Protein AF-A0A7C4RDX3-F1 (afdb_monomer)

Sequence (245 aa):
MDLSQYPMINMNKLLLAIGTILCLAGLILISSSNKSVKSTQLSLLPLLMEEQEQDWMYSVNLNVSEIISIEIGGPEDNPNIWWYNDLYEPEIDSNTFWNPYAPVKLNVTLIPPDNVETIFCVWFVWDYLEGLTVKNLELLSEKTSTLENLSLTYTPKIGVIRGVVREDGTYRFYVRKWYWMKVGGTFYPPELKLFKELIVYVNPYSNILPLGIGILSLGVSVSLFGFFKRSRRRYIIKGKRTKQT

Foldseek 3Di:
DDPVPDPPPPVLVVLQVLLVVLQVQLVVLQVLLPDWDWDKDWDWDDWDWDDDPFKIKTKDWDAAFWKKKKFWAADPVCLCQLPPDPPDPDVPPPPDPDDLQDKDWWWKWKQDPVRFIWIKIWIWGQDPVPRIATQAIDGDDGPDDDPPPWPFDDDRHTRMGITGDHHGTMMMMMITFDPSQAGPNDGDDIDIIMIIIDTDTDSPSNVSNVVSVVSSVVSVVSNVVSVVVVVVPPPDPPPDDDDDD

pLDDT: mean 70.43, std 16.73, range [33.69, 93.69]

Mean predicted aligned error: 15.61 Å

Secondary structure (DSSP, 8-state):
--GGGS----HHHHHHHHHHHHHHHHHHHHHHHT--EEEEEEEEPPPEEEE-SSEEEEEEEE-TT-EEEEEEE--TT-TTTTT---SS-----TT----TTSPEEEEEEEE-TT---EEEEEEEEEETTTEEEEEEEEEEEESSS-TTS------TTS-EEEEE--SSEEEEEEEE--GGGEETTEE---EEEEEEEEEEEE-TTTTHHHHHHHHHHHHHHHHHHHHHHHHTT------------

Solvent-accessible surface area (backbone atoms only — not comparable to full-atom values): 14126 Å² total; per-residue (Å²): 135,81,80,82,77,64,77,80,72,57,64,47,60,52,34,35,51,52,10,51,52,30,33,52,52,10,52,54,35,40,61,54,14,72,49,65,43,87,40,80,42,78,41,80,52,83,68,50,76,47,83,51,98,59,32,42,35,32,41,43,79,47,48,56,74,39,37,39,34,36,39,57,43,56,43,84,93,46,51,53,50,62,74,62,58,86,86,54,84,68,92,62,60,96,82,64,83,84,53,79,66,53,74,45,79,42,57,43,35,41,28,45,70,88,63,62,53,33,36,34,38,38,30,32,30,53,38,98,89,76,29,57,38,56,68,44,76,43,81,76,45,62,89,60,100,51,94,81,75,51,77,52,67,76,51,82,83,52,48,41,57,29,35,52,36,81,60,67,38,55,36,36,37,36,36,66,71,50,77,67,36,48,36,97,91,42,77,58,78,70,37,73,45,44,26,38,56,41,83,42,78,40,51,87,33,52,81,39,32,66,54,11,53,50,38,24,52,50,9,50,52,41,28,51,52,26,52,58,64,56,63,78,73,75,82,79,82,80,80,77,82,78,82,80,129

Structure (mmCIF, N/CA/C/O backbone):
data_AF-A0A7C4RDX3-F1
#
_entry.id   AF-A0A7C4RDX3-F1
#
loop_
_atom_site.group_PDB
_atom_site.id
_atom_site.type_symbol
_atom_site.label_atom_id
_atom_site.label_alt_id
_atom_site.label_comp_id
_atom_site.label_asym_id
_atom_site.label_entity_id
_atom_site.label_seq_id
_atom_site.pdbx_PDB_ins_code
_atom_site.Cartn_x
_atom_site.Cartn_y
_atom_site.Cartn_z
_atom_site.occupancy
_atom_site.B_iso_or_equiv
_atom_site.auth_seq_id
_atom_site.auth_comp_id
_atom_site.auth_asym_id
_atom_site.auth_atom_id
_atom_site.pdbx_PDB_model_num
ATOM 1 N N . MET A 1 1 ? -29.943 36.355 58.218 1.00 46.81 1 MET A N 1
ATOM 2 C CA . MET A 1 1 ? -30.273 35.269 57.272 1.00 46.81 1 MET A CA 1
ATOM 3 C C . MET A 1 1 ? -30.122 33.961 58.017 1.00 46.81 1 MET A C 1
ATOM 5 O O . MET A 1 1 ? -29.028 33.656 58.471 1.00 46.81 1 MET A O 1
ATOM 9 N N . ASP A 1 2 ? -31.237 33.278 58.243 1.00 40.50 2 ASP A N 1
ATOM 10 C CA . ASP A 1 2 ? -31.319 32.085 59.081 1.00 40.50 2 ASP A CA 1
ATOM 11 C C . ASP A 1 2 ? -30.937 30.851 58.244 1.00 40.50 2 ASP A C 1
ATOM 13 O O . ASP A 1 2 ? -31.656 30.457 57.328 1.00 40.50 2 ASP A O 1
ATOM 17 N N . LEU A 1 3 ? -29.755 30.283 58.501 1.00 50.28 3 LEU A N 1
ATOM 18 C CA . LEU A 1 3 ? -29.219 29.120 57.774 1.00 50.28 3 LEU A CA 1
ATOM 19 C C . LEU A 1 3 ? -29.878 27.793 58.211 1.00 50.28 3 LEU A C 1
ATOM 21 O O . LEU A 1 3 ? -29.490 26.725 57.741 1.00 50.28 3 LEU A O 1
ATOM 25 N N . SER A 1 4 ? -30.881 27.838 59.093 1.00 49.38 4 SER A N 1
ATOM 26 C CA . SER A 1 4 ? -31.579 26.664 59.634 1.00 49.38 4 SER A CA 1
ATOM 27 C C . SER A 1 4 ? -32.591 26.014 58.676 1.00 49.38 4 SER A C 1
ATOM 29 O O . SER A 1 4 ? -33.103 24.936 58.972 1.00 49.38 4 SER A O 1
ATOM 31 N N . GLN A 1 5 ? -32.855 26.615 57.509 1.00 43.44 5 GLN A N 1
ATOM 32 C CA . GLN A 1 5 ? -33.825 26.101 56.530 1.00 43.44 5 GLN A CA 1
ATOM 33 C C . GLN A 1 5 ? -33.242 25.168 55.456 1.00 43.44 5 GLN A C 1
ATOM 35 O O . GLN A 1 5 ? -33.981 24.721 54.578 1.00 43.44 5 GLN A O 1
ATOM 40 N N . TYR A 1 6 ? -31.953 24.817 55.503 1.00 54.97 6 TYR A N 1
ATOM 41 C CA . TYR A 1 6 ? -31.425 23.817 54.572 1.00 54.97 6 TYR A CA 1
ATOM 42 C C . TYR A 1 6 ? -31.801 22.408 55.048 1.00 54.97 6 TYR A C 1
ATOM 44 O O . TYR A 1 6 ? -31.370 21.995 56.129 1.00 54.97 6 TYR A O 1
ATOM 52 N N . PRO A 1 7 ? -32.588 21.633 54.275 1.00 56.03 7 PRO A N 1
ATOM 53 C CA . PRO A 1 7 ? -32.889 20.258 54.638 1.00 56.03 7 PRO A CA 1
ATOM 54 C C . PRO A 1 7 ? -31.568 19.497 54.761 1.00 56.03 7 PRO A C 1
ATOM 56 O O . PRO A 1 7 ? -30.798 19.446 53.802 1.00 56.03 7 PRO A O 1
ATOM 59 N N . MET A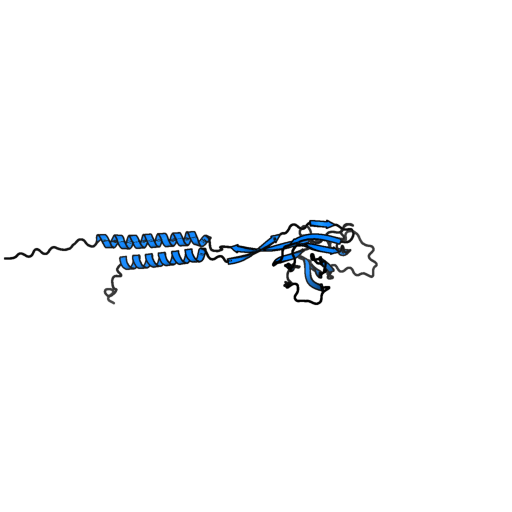 1 8 ? -31.294 18.906 55.932 1.00 57.19 8 MET A N 1
ATOM 60 C CA . MET A 1 8 ? -30.151 18.007 56.104 1.00 57.19 8 MET A CA 1
ATOM 61 C C . MET A 1 8 ? -30.268 16.890 55.069 1.00 57.19 8 MET A C 1
ATOM 63 O O . MET A 1 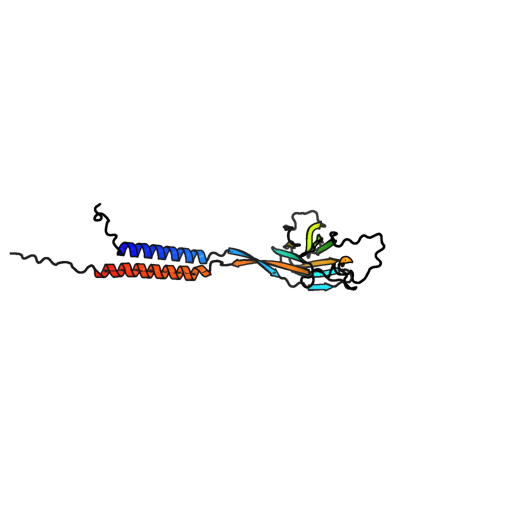8 ? -31.047 15.943 55.228 1.00 57.19 8 MET A O 1
ATOM 67 N N . ILE A 1 9 ? -29.498 17.011 53.991 1.00 59.78 9 ILE A N 1
ATOM 68 C CA . ILE A 1 9 ? -29.419 15.998 52.953 1.00 59.78 9 ILE A CA 1
ATOM 69 C C . ILE A 1 9 ? -28.954 14.723 53.645 1.00 59.78 9 ILE A C 1
ATOM 71 O O . ILE A 1 9 ? -27.874 14.655 54.232 1.00 59.78 9 ILE A O 1
ATOM 75 N N . ASN A 1 10 ? -29.816 13.708 53.634 1.00 73.88 10 ASN A N 1
ATOM 76 C CA . ASN A 1 10 ? -29.529 12.438 54.276 1.00 73.88 10 ASN A CA 1
ATOM 77 C C . ASN A 1 10 ? -28.334 11.803 53.555 1.00 73.88 10 ASN A C 1
ATOM 79 O O . ASN A 1 10 ? -28.485 11.256 52.464 1.00 73.88 10 ASN A O 1
ATOM 83 N N . MET A 1 11 ? -27.155 11.896 54.172 1.00 74.38 11 MET A N 1
ATOM 84 C CA . MET A 1 11 ? -25.854 11.535 53.600 1.00 74.38 11 MET A CA 1
ATOM 85 C C . MET A 1 11 ? -25.825 10.113 53.012 1.00 74.38 11 MET A C 1
ATOM 87 O O . MET A 1 11 ? -25.125 9.850 52.042 1.00 74.38 11 MET A O 1
ATOM 91 N N . ASN A 1 12 ? -26.665 9.210 53.524 1.00 76.06 12 ASN A N 1
ATOM 92 C CA . ASN A 1 12 ? -26.811 7.853 52.996 1.00 76.06 12 ASN A CA 1
ATOM 93 C C . ASN A 1 12 ? -27.527 7.804 51.634 1.00 76.06 12 ASN A C 1
ATOM 95 O O . ASN A 1 12 ? -27.176 6.983 50.793 1.00 76.06 12 ASN A O 1
ATOM 99 N N . LYS A 1 13 ? -28.530 8.664 51.405 1.00 80.38 13 LYS A N 1
ATOM 100 C CA . LYS A 1 13 ? -29.211 8.772 50.103 1.00 80.38 13 LYS A CA 1
ATOM 101 C C . LYS A 1 13 ? -28.264 9.336 49.045 1.00 80.38 13 LYS A C 1
ATOM 103 O O . LYS A 1 13 ? -28.282 8.870 47.914 1.00 80.38 13 LYS A O 1
ATOM 108 N N . LEU A 1 14 ? -27.419 10.289 49.439 1.00 85.38 14 LEU A N 1
ATOM 109 C CA . LEU A 1 14 ? -26.423 10.899 48.561 1.00 85.38 14 LEU A CA 1
ATOM 110 C C . LEU A 1 14 ? -25.316 9.901 48.184 1.00 85.38 14 LEU A C 1
ATOM 112 O O . LEU A 1 14 ? -25.002 9.775 47.008 1.00 85.38 14 LEU A O 1
ATOM 116 N N . LEU A 1 15 ? -24.807 9.112 49.138 1.00 85.81 15 LEU A N 1
ATOM 117 C CA . LEU A 1 15 ? -23.851 8.032 48.846 1.00 85.81 15 LEU A CA 1
ATOM 118 C C . LEU A 1 15 ? -24.434 6.971 47.901 1.00 85.81 15 LEU A C 1
ATOM 120 O O . LEU A 1 15 ? -23.750 6.523 46.988 1.00 85.81 15 LEU A O 1
ATOM 124 N N . LEU A 1 16 ? -25.704 6.602 48.080 1.00 86.06 16 LEU A N 1
ATOM 125 C CA . LEU A 1 16 ? -26.374 5.643 47.199 1.00 86.06 16 LEU A CA 1
ATOM 126 C C . LEU A 1 16 ? -26.606 6.214 45.787 1.00 86.06 16 LEU A C 1
ATOM 128 O O . LEU A 1 16 ? -26.418 5.507 44.799 1.00 86.06 16 LEU A O 1
ATOM 132 N N . ALA A 1 17 ? -26.954 7.499 45.676 1.00 88.06 17 ALA A N 1
ATOM 133 C CA . ALA A 1 17 ? -27.068 8.189 44.390 1.00 88.06 17 ALA A CA 1
ATOM 134 C C . ALA A 1 17 ? -25.712 8.281 43.667 1.00 88.06 17 ALA A C 1
ATOM 136 O O . ALA A 1 17 ? -25.618 7.960 42.488 1.00 88.06 17 ALA A O 1
ATOM 137 N N . ILE A 1 18 ? -24.636 8.633 44.375 1.00 90.12 18 ILE A N 1
ATOM 138 C CA . ILE A 1 18 ? -23.285 8.676 43.795 1.00 90.12 18 ILE A CA 1
ATOM 139 C C . ILE A 1 18 ? -22.842 7.281 43.346 1.00 90.12 18 ILE A C 1
ATOM 141 O O . ILE A 1 18 ? -22.361 7.119 42.228 1.00 90.12 18 ILE A O 1
ATOM 145 N N . GLY A 1 19 ? -23.033 6.263 44.187 1.00 88.62 19 GLY A N 1
ATOM 146 C CA . GLY A 1 19 ? -22.650 4.894 43.857 1.00 88.62 19 GLY A CA 1
ATOM 147 C C . GLY A 1 19 ? -23.391 4.343 42.633 1.00 88.62 19 GLY A C 1
ATOM 148 O O . GLY A 1 19 ? -22.773 3.717 41.776 1.00 88.62 19 GLY A O 1
ATOM 149 N N . THR A 1 20 ? -24.685 4.648 42.488 1.00 90.06 20 THR A N 1
ATOM 150 C CA . THR A 1 20 ? -25.473 4.259 41.303 1.00 90.06 20 THR A CA 1
ATOM 151 C C . THR A 1 20 ? -25.045 4.998 40.033 1.00 90.06 20 THR A C 1
ATOM 153 O O . THR A 1 20 ? -24.928 4.360 38.987 1.00 90.06 20 THR A O 1
ATOM 156 N N . ILE A 1 21 ? -24.734 6.297 40.117 1.00 93.62 21 ILE A N 1
ATOM 157 C CA . ILE A 1 21 ? -24.177 7.069 38.991 1.00 93.62 21 ILE A CA 1
ATOM 158 C C . ILE A 1 21 ? -22.838 6.473 38.538 1.00 93.62 21 ILE A C 1
ATOM 160 O O . ILE A 1 21 ? -22.626 6.287 37.341 1.00 93.62 21 ILE A O 1
ATOM 164 N N . LEU A 1 22 ? -21.957 6.121 39.478 1.00 92.94 22 LEU A N 1
ATOM 165 C CA . LEU A 1 22 ? -20.672 5.490 39.170 1.00 92.94 22 LEU A CA 1
ATOM 166 C C . LEU A 1 22 ? -20.857 4.117 38.508 1.00 92.94 22 LEU A C 1
ATOM 168 O O . LEU A 1 22 ? -20.221 3.844 37.495 1.00 92.94 22 LEU A O 1
ATOM 172 N N . CYS A 1 23 ? -21.771 3.276 39.001 1.00 92.81 23 CYS A N 1
ATOM 173 C CA . CYS A 1 23 ? -22.079 1.999 38.349 1.00 92.81 23 CYS A CA 1
ATOM 174 C C . CYS A 1 23 ? -22.554 2.188 36.899 1.00 92.81 23 CYS A C 1
ATOM 176 O O . CYS A 1 23 ? -22.079 1.490 36.004 1.00 92.81 23 CYS A O 1
ATOM 178 N N . LEU A 1 24 ? -23.455 3.147 36.654 1.00 93.62 24 LEU A N 1
ATOM 179 C CA . LEU A 1 24 ? -23.940 3.463 35.306 1.00 93.62 24 LEU A CA 1
ATOM 180 C C . LEU A 1 24 ? -22.812 3.967 34.399 1.00 93.62 24 LEU A C 1
ATOM 182 O O . LEU A 1 24 ? -22.680 3.493 33.272 1.00 93.62 24 LEU A O 1
ATOM 186 N N . ALA A 1 25 ? -21.965 4.873 34.893 1.00 93.06 25 ALA A N 1
ATOM 187 C CA . ALA A 1 25 ? -20.811 5.372 34.150 1.00 93.06 25 ALA A CA 1
ATOM 188 C C . ALA A 1 25 ? -19.838 4.238 33.779 1.00 93.06 25 ALA A C 1
ATOM 190 O O . ALA A 1 25 ? -19.407 4.147 32.630 1.00 93.06 25 ALA A O 1
ATOM 191 N N . GLY A 1 26 ? -19.551 3.328 34.716 1.00 90.00 26 GLY A N 1
ATOM 192 C CA . GLY A 1 26 ? -18.719 2.149 34.467 1.00 90.00 26 GLY A CA 1
ATOM 193 C C . GLY A 1 26 ? -19.297 1.227 33.388 1.00 90.00 26 GLY A C 1
ATOM 194 O O . GLY A 1 26 ? -18.575 0.823 32.478 1.00 90.00 26 GLY A O 1
ATOM 195 N N . LEU A 1 27 ? -20.608 0.954 33.423 1.00 91.69 27 LEU A N 1
ATOM 196 C CA . LEU A 1 27 ? -21.287 0.142 32.402 1.00 91.69 27 LEU A CA 1
ATOM 197 C C . LEU A 1 27 ? -21.239 0.782 31.007 1.00 91.69 27 LEU A C 1
ATOM 199 O O . LEU A 1 27 ? -21.000 0.082 30.023 1.00 91.69 27 LEU A O 1
ATOM 203 N N . ILE A 1 28 ? -21.430 2.102 30.910 1.00 91.38 28 ILE A N 1
ATOM 204 C CA . ILE A 1 28 ? -21.351 2.838 29.637 1.00 91.38 28 ILE A CA 1
ATOM 205 C C . ILE A 1 28 ? -19.942 2.740 29.040 1.00 91.38 28 ILE A C 1
ATOM 207 O O . ILE A 1 28 ? -19.790 2.510 27.837 1.00 91.38 28 ILE A O 1
ATOM 211 N N . LEU A 1 29 ? -18.912 2.879 29.876 1.00 89.12 29 LEU A N 1
ATOM 212 C CA . LEU A 1 29 ? -17.513 2.780 29.459 1.00 89.12 29 LEU A CA 1
ATOM 213 C C . LEU A 1 29 ? -17.157 1.367 28.984 1.00 89.12 29 LEU A C 1
ATOM 215 O O . LEU A 1 29 ? -16.559 1.218 27.921 1.00 89.12 29 LEU A O 1
ATOM 219 N N . ILE A 1 30 ? -17.592 0.331 29.711 1.00 89.19 30 ILE A N 1
ATOM 220 C CA . ILE A 1 30 ? -17.400 -1.070 29.303 1.00 89.19 30 ILE A CA 1
ATOM 221 C C . ILE A 1 30 ? -18.116 -1.340 27.973 1.00 89.19 30 ILE A C 1
ATOM 223 O O . ILE A 1 30 ? -17.507 -1.868 27.046 1.00 89.19 30 ILE A O 1
ATOM 227 N N . SER A 1 31 ? -19.375 -0.919 27.833 1.00 86.88 31 SER A N 1
ATOM 228 C CA . SER A 1 31 ? -20.142 -1.080 26.589 1.00 86.88 31 SER A CA 1
ATOM 229 C C . SER A 1 31 ? -19.464 -0.395 25.395 1.00 86.88 31 SER A C 1
ATOM 231 O O . SER A 1 31 ? -19.394 -0.945 24.297 1.00 86.88 31 SER A O 1
ATOM 233 N N . SER A 1 32 ? -18.886 0.786 25.620 1.00 84.69 32 SER A N 1
ATOM 234 C CA . SER A 1 32 ? -18.184 1.541 24.579 1.00 84.69 32 SER A CA 1
ATOM 235 C C . SER A 1 32 ? -16.830 0.932 24.201 1.00 84.69 32 SER A C 1
ATOM 237 O O . SER A 1 32 ? -16.389 1.115 23.068 1.00 84.69 32 SER A O 1
ATOM 239 N N . SER A 1 33 ? -16.193 0.176 25.103 1.00 85.44 33 SER A N 1
ATOM 240 C CA . SER A 1 33 ? -14.882 -0.446 24.860 1.00 85.44 33 SER A CA 1
ATOM 241 C C . SER A 1 33 ? -14.903 -1.554 23.798 1.00 85.44 33 SER A C 1
ATOM 243 O O . SER A 1 33 ? -13.911 -1.751 23.099 1.00 85.44 33 SER A O 1
ATOM 245 N N . ASN A 1 34 ? -16.052 -2.215 23.614 1.00 78.31 34 ASN A N 1
ATOM 246 C CA . ASN A 1 34 ? -16.234 -3.310 22.653 1.00 78.31 34 ASN A CA 1
ATOM 247 C C . ASN A 1 34 ? -16.672 -2.846 21.257 1.00 78.31 34 ASN A C 1
ATOM 249 O O . ASN A 1 34 ? -16.995 -3.673 20.404 1.00 78.31 34 ASN A O 1
ATOM 253 N N . LYS A 1 35 ? -16.721 -1.534 20.999 1.00 81.81 35 LYS A N 1
ATOM 254 C CA . LYS A 1 35 ? -17.055 -1.031 19.666 1.00 81.81 35 LYS A CA 1
ATOM 255 C C . LYS A 1 35 ? -15.871 -1.232 18.726 1.00 81.81 35 LYS A C 1
ATOM 257 O O . LYS A 1 35 ? -14.892 -0.489 18.785 1.00 81.81 35 LYS A O 1
ATOM 262 N N . SER A 1 36 ? -16.003 -2.212 17.838 1.00 80.81 36 SER A N 1
ATOM 263 C CA . SER A 1 36 ? -15.078 -2.410 16.731 1.00 80.81 36 SER A CA 1
ATOM 264 C C . SER A 1 36 ? -15.265 -1.314 15.688 1.00 80.81 36 SER A C 1
ATOM 266 O O . SER A 1 36 ? -16.385 -1.071 15.230 1.00 80.81 36 SER A O 1
ATOM 268 N N . VAL A 1 37 ? -14.170 -0.689 15.277 1.00 82.50 37 VAL A N 1
ATOM 269 C CA . VAL A 1 37 ? -14.135 0.267 14.172 1.00 82.50 37 VAL A CA 1
ATOM 270 C C . VAL A 1 37 ? -13.434 -0.397 12.995 1.00 82.50 37 VAL A C 1
ATOM 272 O O . VAL A 1 37 ? -12.386 -1.026 13.152 1.00 82.50 37 VAL A O 1
ATOM 275 N N . LYS A 1 38 ? -14.031 -0.271 11.807 1.00 77.81 38 LYS A N 1
ATOM 276 C CA . LYS A 1 38 ? -13.409 -0.707 10.557 1.00 77.81 38 LYS A CA 1
ATOM 277 C C . LYS A 1 38 ? -12.206 0.197 10.281 1.00 77.81 38 LYS A C 1
ATOM 279 O O . LYS A 1 38 ? -12.380 1.402 10.121 1.00 77.81 38 LYS A O 1
ATOM 284 N N . SER A 1 39 ? -11.014 -0.383 10.239 1.00 75.56 39 SER A N 1
ATOM 285 C CA . SER A 1 39 ? -9.776 0.290 9.857 1.00 75.56 39 SER A CA 1
ATOM 286 C C . SER A 1 39 ? -9.233 -0.335 8.577 1.00 75.56 39 SER A C 1
ATOM 288 O O . SER A 1 39 ? -9.398 -1.534 8.347 1.00 75.56 39 SER A O 1
ATOM 290 N N . THR A 1 40 ? -8.586 0.474 7.748 1.00 72.44 40 THR A N 1
ATOM 291 C CA . THR A 1 40 ? -7.875 -0.001 6.561 1.00 72.44 40 THR A CA 1
ATOM 292 C C . THR A 1 40 ? -6.386 0.014 6.876 1.00 72.44 40 THR A C 1
ATOM 294 O O . THR A 1 40 ? -5.846 1.055 7.243 1.00 72.44 40 THR A O 1
ATOM 297 N N . GLN A 1 41 ? -5.730 -1.138 6.769 1.00 77.56 41 GLN A N 1
ATOM 298 C CA . GLN A 1 41 ? -4.282 -1.268 6.914 1.00 77.56 41 GLN A CA 1
ATOM 299 C C . GLN A 1 41 ? -3.661 -1.608 5.562 1.00 77.56 41 GLN A C 1
ATOM 301 O O . GLN A 1 41 ? -4.218 -2.410 4.818 1.00 77.56 41 GLN A O 1
ATOM 306 N N . LEU A 1 42 ? -2.510 -1.016 5.251 1.00 77.50 42 LEU A N 1
ATOM 307 C CA . LEU A 1 42 ? -1.725 -1.363 4.068 1.00 77.50 42 LEU A CA 1
ATOM 308 C C . LEU A 1 42 ? -0.733 -2.466 4.438 1.00 77.50 42 LEU A C 1
ATOM 310 O O . LEU A 1 42 ? 0.016 -2.338 5.405 1.00 77.50 42 LEU A O 1
ATOM 314 N N . SER A 1 43 ? -0.735 -3.552 3.675 1.00 79.94 43 SER A N 1
ATOM 315 C CA . SER A 1 43 ? 0.219 -4.650 3.801 1.00 79.94 43 SER A CA 1
ATOM 316 C C . SER A 1 43 ? 1.074 -4.703 2.545 1.00 79.94 43 SER A C 1
ATOM 318 O O . SER A 1 43 ? 0.539 -4.825 1.445 1.00 79.94 43 SER A O 1
ATOM 320 N N . LEU A 1 44 ? 2.392 -4.583 2.707 1.00 80.88 44 LEU A N 1
ATOM 321 C CA . LEU A 1 44 ? 3.337 -4.693 1.600 1.00 80.88 44 LEU A CA 1
ATOM 322 C C . LEU A 1 44 ? 3.307 -6.123 1.044 1.00 80.88 44 LEU A C 1
ATOM 324 O O . LEU A 1 44 ? 3.478 -7.088 1.791 1.00 80.88 44 LEU A O 1
ATOM 328 N N . LEU A 1 45 ? 3.089 -6.249 -0.261 1.00 78.69 45 LEU A N 1
ATOM 329 C CA . LEU A 1 45 ? 3.145 -7.518 -0.970 1.00 78.69 45 LEU A CA 1
ATOM 330 C C . LEU A 1 45 ? 4.566 -7.760 -1.498 1.00 78.69 45 LEU A C 1
ATOM 332 O O . LEU A 1 45 ? 5.193 -6.829 -2.009 1.00 78.69 45 LEU A O 1
ATOM 336 N N . PRO A 1 46 ? 5.083 -8.998 -1.410 1.00 75.62 46 PRO A N 1
ATOM 337 C CA . PRO A 1 46 ? 6.359 -9.336 -2.019 1.00 75.62 46 PRO A CA 1
ATOM 338 C C . PRO A 1 46 ? 6.219 -9.256 -3.542 1.00 75.62 46 PRO A C 1
ATOM 340 O O . PRO A 1 46 ? 5.442 -9.997 -4.143 1.00 75.62 46 PRO A O 1
ATOM 343 N N . LEU A 1 47 ? 6.972 -8.349 -4.157 1.00 76.00 47 LEU A N 1
ATOM 344 C CA . LEU A 1 47 ? 7.071 -8.238 -5.607 1.00 76.00 47 LEU A CA 1
ATOM 345 C C . LEU A 1 47 ? 8.244 -9.084 -6.094 1.00 76.00 47 LEU A C 1
ATOM 347 O O . LEU A 1 47 ? 9.370 -8.931 -5.620 1.00 76.00 47 LEU A O 1
ATOM 351 N N . LEU A 1 48 ? 7.985 -9.966 -7.056 1.00 76.81 48 LEU A N 1
ATOM 352 C CA . LEU A 1 48 ? 9.042 -10.673 -7.771 1.00 76.81 48 LEU A CA 1
ATOM 353 C C . LEU A 1 48 ? 9.454 -9.827 -8.970 1.00 76.81 48 LEU A C 1
ATOM 355 O O . LEU A 1 48 ? 8.675 -9.707 -9.915 1.00 76.81 48 LEU A O 1
ATOM 359 N N . MET A 1 49 ? 10.645 -9.230 -8.901 1.00 81.00 49 MET A N 1
ATOM 360 C CA . MET A 1 49 ? 11.234 -8.465 -9.998 1.00 81.00 49 MET A CA 1
ATOM 361 C C . MET A 1 49 ? 12.064 -9.387 -10.895 1.00 81.00 49 MET A C 1
ATOM 363 O O . MET A 1 49 ? 13.013 -10.022 -10.438 1.00 81.00 49 MET A O 1
ATOM 367 N N . GLU A 1 50 ? 11.725 -9.418 -12.175 1.00 83.06 50 GLU A N 1
ATOM 368 C CA . GLU A 1 50 ? 12.492 -10.045 -13.241 1.00 83.06 50 GLU A CA 1
ATOM 369 C C . GLU A 1 50 ? 13.036 -8.942 -14.153 1.00 83.06 50 GLU A C 1
ATOM 371 O O . GLU A 1 50 ? 12.283 -8.158 -14.740 1.00 83.06 50 GLU A O 1
ATOM 376 N N . GLU A 1 51 ? 14.361 -8.845 -14.242 1.00 79.44 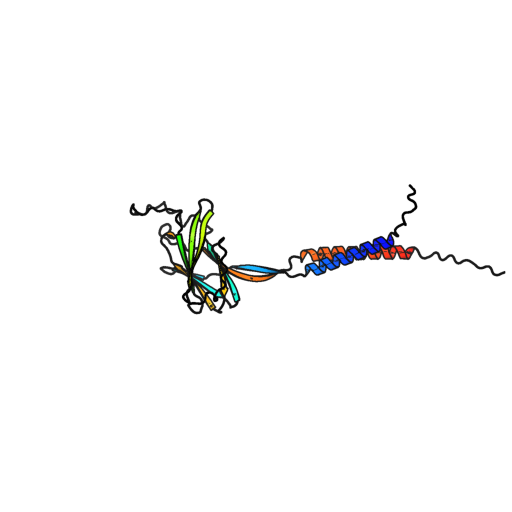51 GLU A N 1
ATOM 377 C CA . GLU A 1 51 ? 15.008 -7.894 -15.136 1.00 79.44 51 GLU A CA 1
ATOM 378 C C . GLU A 1 51 ? 15.073 -8.467 -16.554 1.00 79.44 51 GLU A C 1
ATOM 380 O O . GLU A 1 51 ? 15.712 -9.489 -16.798 1.00 79.44 51 GLU A O 1
ATOM 385 N N . GLN A 1 52 ? 14.434 -7.779 -17.498 1.00 83.06 52 GLN A N 1
ATOM 386 C CA . GLN A 1 52 ? 14.544 -8.049 -18.927 1.00 83.06 52 GLN A CA 1
ATOM 387 C C . GLN A 1 52 ? 15.466 -7.021 -19.592 1.00 83.06 52 GLN A C 1
ATOM 389 O O . GLN A 1 52 ? 15.867 -6.016 -18.996 1.00 83.06 52 GLN A O 1
ATOM 394 N N . GLU A 1 53 ? 15.831 -7.264 -20.851 1.00 82.44 53 GLU A N 1
ATOM 395 C CA . GLU A 1 53 ? 16.782 -6.418 -21.580 1.00 82.44 53 GLU A CA 1
ATOM 396 C C . GLU A 1 53 ? 16.323 -4.951 -21.647 1.00 82.44 53 GLU A C 1
ATOM 398 O O . GLU A 1 53 ? 17.111 -4.044 -21.375 1.00 82.44 53 GLU A O 1
ATOM 403 N N . GLN A 1 54 ? 15.036 -4.715 -21.926 1.00 84.25 54 GLN A N 1
ATOM 404 C CA . GLN A 1 54 ? 14.465 -3.369 -22.069 1.00 84.25 54 GLN A CA 1
ATOM 405 C C . GLN A 1 54 ? 13.530 -2.955 -20.932 1.00 84.25 54 GLN A C 1
ATOM 407 O O . GLN A 1 54 ? 13.239 -1.767 -20.814 1.00 84.25 54 GLN A O 1
ATOM 412 N N . ASP A 1 55 ? 13.097 -3.891 -20.088 1.00 85.69 55 ASP A N 1
ATOM 413 C CA . ASP A 1 55 ? 12.020 -3.672 -19.125 1.00 85.69 55 ASP A CA 1
ATOM 414 C C . ASP A 1 55 ? 12.359 -4.292 -17.763 1.00 85.69 55 ASP A C 1
ATOM 416 O O . ASP A 1 55 ? 13.073 -5.292 -17.671 1.00 85.69 55 ASP A O 1
ATOM 420 N N . TRP A 1 56 ? 11.822 -3.716 -16.692 1.00 86.50 56 TRP A N 1
ATOM 421 C CA . TRP A 1 56 ? 11.709 -4.389 -15.401 1.00 86.50 56 TRP A CA 1
ATOM 422 C C . TRP A 1 56 ? 10.284 -4.879 -15.245 1.00 86.50 56 TRP A C 1
ATOM 424 O O . TRP A 1 56 ? 9.354 -4.075 -15.313 1.00 86.50 56 TRP A O 1
ATOM 434 N N . MET A 1 57 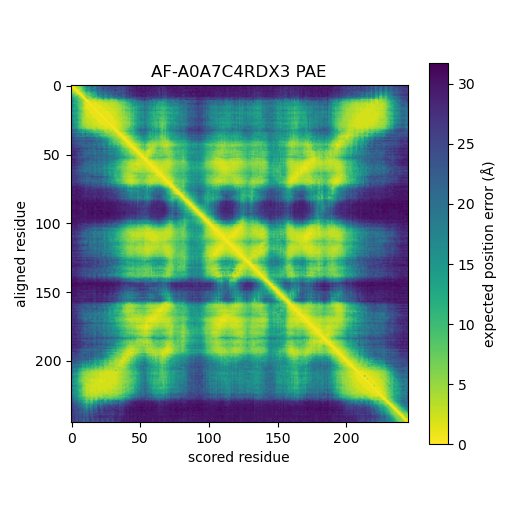? 10.116 -6.182 -15.046 1.00 88.06 57 MET A N 1
ATOM 435 C CA . MET A 1 57 ? 8.814 -6.807 -14.875 1.00 88.06 57 MET A CA 1
ATOM 436 C C . MET A 1 57 ? 8.639 -7.245 -13.426 1.00 88.06 57 MET A C 1
ATOM 438 O O . MET A 1 57 ? 9.511 -7.874 -12.841 1.00 88.06 57 MET A O 1
ATOM 442 N N . TYR A 1 58 ? 7.488 -6.935 -12.854 1.00 87.31 58 TYR A N 1
ATOM 443 C CA . TYR A 1 58 ? 7.103 -7.285 -11.501 1.00 87.31 58 TYR A CA 1
ATOM 444 C C . TYR A 1 58 ? 5.842 -8.126 -11.567 1.00 87.31 58 TYR A C 1
ATOM 446 O O . TYR A 1 58 ? 4.919 -7.804 -12.313 1.00 87.31 58 TYR A O 1
ATOM 454 N N . SER A 1 59 ? 5.781 -9.199 -10.791 1.00 88.00 59 SER A N 1
ATOM 455 C CA . SER A 1 59 ? 4.613 -10.080 -10.763 1.00 88.00 59 SER A CA 1
ATOM 456 C C . SER A 1 59 ? 4.107 -10.304 -9.347 1.00 88.00 59 SER A C 1
ATOM 458 O O . SER A 1 59 ? 4.876 -10.328 -8.382 1.00 88.00 59 SER A O 1
ATOM 460 N N . VAL A 1 60 ? 2.789 -10.449 -9.236 1.00 88.44 60 VAL A N 1
ATOM 461 C CA . VAL A 1 60 ? 2.092 -10.703 -7.977 1.00 88.44 60 VAL A CA 1
ATOM 462 C C . VAL A 1 60 ? 0.808 -11.485 -8.236 1.00 88.44 60 VAL A C 1
ATOM 464 O O . VAL A 1 60 ? 0.131 -11.267 -9.237 1.00 88.44 60 VAL A O 1
ATOM 467 N N . ASN A 1 61 ? 0.446 -12.378 -7.319 1.00 87.88 61 ASN A N 1
ATOM 468 C CA . ASN A 1 61 ? -0.851 -13.049 -7.350 1.00 87.88 61 ASN A CA 1
ATOM 469 C C . ASN A 1 61 ? -1.849 -12.280 -6.490 1.00 87.88 61 ASN A C 1
ATOM 471 O O . ASN A 1 61 ? -1.565 -11.998 -5.325 1.00 87.88 61 ASN A O 1
ATOM 475 N N . LEU A 1 62 ? -3.005 -11.963 -7.064 1.00 85.06 62 LEU A N 1
ATOM 476 C CA . LEU A 1 62 ? -4.070 -11.208 -6.414 1.00 85.06 62 LEU A CA 1
ATOM 477 C C . LEU A 1 62 ? -5.389 -11.965 -6.521 1.00 85.06 62 LEU A C 1
ATOM 479 O O . LEU A 1 62 ? -5.599 -12.716 -7.476 1.00 85.06 62 LEU A O 1
ATOM 483 N N . ASN A 1 63 ? -6.268 -11.729 -5.547 1.00 85.44 63 ASN A N 1
ATOM 484 C CA . ASN A 1 63 ? -7.627 -12.262 -5.574 1.00 85.44 63 ASN A CA 1
ATOM 485 C C . ASN A 1 63 ? -8.660 -11.167 -5.860 1.00 85.44 63 ASN A C 1
ATOM 487 O O . ASN A 1 63 ? -8.449 -9.992 -5.547 1.00 85.44 63 ASN A O 1
ATOM 491 N N . VAL A 1 64 ? -9.812 -11.565 -6.391 1.00 83.56 64 VAL A N 1
ATOM 492 C CA . VAL A 1 64 ? -10.964 -10.702 -6.655 1.00 83.56 64 VAL A CA 1
ATOM 493 C C . VAL A 1 64 ? -11.349 -9.911 -5.403 1.00 83.56 64 VAL A C 1
ATOM 495 O O . VAL A 1 64 ? -11.376 -10.430 -4.288 1.00 83.56 64 VAL A O 1
ATOM 498 N N . SER A 1 65 ? -11.730 -8.647 -5.602 1.00 77.12 65 SER A N 1
ATOM 499 C CA . SER A 1 65 ? -12.129 -7.681 -4.564 1.00 77.12 65 SER A CA 1
ATOM 500 C C . SER A 1 65 ? -11.007 -7.182 -3.652 1.00 77.12 65 SER A C 1
ATOM 502 O O . SER A 1 65 ? -11.271 -6.360 -2.770 1.00 77.12 65 SER A O 1
ATOM 504 N N . GLU A 1 66 ? -9.764 -7.622 -3.843 1.00 80.00 66 GLU A N 1
ATOM 505 C CA . GLU A 1 66 ? -8.627 -7.017 -3.154 1.00 80.00 66 GLU A CA 1
ATOM 506 C C . GLU A 1 66 ? -8.386 -5.604 -3.695 1.00 80.00 66 GLU A C 1
ATOM 508 O O . GLU A 1 66 ? -8.495 -5.353 -4.895 1.00 80.00 66 GLU A O 1
ATOM 513 N N . ILE A 1 67 ? -8.087 -4.653 -2.810 1.00 76.62 67 ILE A N 1
ATOM 514 C CA . ILE A 1 67 ? -7.698 -3.302 -3.221 1.00 76.62 67 ILE A CA 1
ATOM 515 C C . ILE A 1 67 ? -6.178 -3.251 -3.214 1.00 76.62 67 ILE A C 1
ATOM 517 O O . ILE A 1 67 ? -5.550 -3.541 -2.192 1.00 76.62 67 ILE A O 1
ATOM 521 N N . ILE A 1 68 ? -5.610 -2.876 -4.353 1.00 76.88 68 ILE A N 1
ATOM 522 C CA . ILE A 1 68 ? -4.177 -2.675 -4.520 1.00 76.88 68 ILE A CA 1
ATOM 523 C C . ILE A 1 68 ? -3.848 -1.196 -4.593 1.00 76.88 68 ILE A C 1
ATOM 525 O O . ILE A 1 68 ? -4.608 -0.420 -5.165 1.00 76.88 68 ILE A O 1
ATOM 529 N N . SER A 1 69 ? -2.692 -0.837 -4.051 1.00 77.69 69 SER A N 1
ATOM 530 C CA . SER A 1 69 ? -2.076 0.478 -4.178 1.00 77.69 69 SER A CA 1
ATOM 531 C C . SER A 1 69 ? -0.626 0.275 -4.595 1.00 77.69 69 SER A C 1
ATOM 533 O O . SER A 1 69 ? 0.136 -0.371 -3.883 1.00 77.69 69 SER A O 1
ATOM 535 N N . ILE A 1 70 ? -0.256 0.781 -5.764 1.00 77.50 70 ILE A N 1
ATOM 536 C CA . ILE A 1 70 ? 1.103 0.726 -6.299 1.00 77.50 70 ILE A CA 1
ATOM 537 C C . ILE A 1 70 ? 1.707 2.093 -6.066 1.00 77.50 70 ILE A C 1
ATOM 539 O O . ILE A 1 70 ? 1.309 3.047 -6.728 1.00 77.50 70 ILE A O 1
ATOM 543 N N . GLU A 1 71 ? 2.634 2.190 -5.131 1.00 76.44 71 GLU A N 1
ATOM 544 C CA . GLU A 1 71 ? 3.402 3.404 -4.912 1.00 76.44 71 GLU A CA 1
ATOM 545 C C . GLU A 1 71 ? 4.654 3.362 -5.780 1.00 76.44 71 GLU A C 1
ATOM 547 O O . GLU A 1 71 ? 5.390 2.372 -5.799 1.00 76.44 71 GLU A O 1
ATOM 552 N N . ILE A 1 72 ? 4.857 4.442 -6.526 1.00 73.94 72 ILE A N 1
ATOM 553 C CA . ILE A 1 72 ? 5.973 4.615 -7.443 1.00 73.94 72 ILE A CA 1
ATOM 554 C C . ILE A 1 72 ? 6.859 5.709 -6.857 1.00 73.94 72 ILE A C 1
ATOM 556 O O . ILE A 1 72 ? 6.485 6.885 -6.846 1.00 73.94 72 ILE A O 1
ATOM 560 N N . GLY A 1 73 ? 8.016 5.301 -6.349 1.00 65.81 73 GLY A N 1
ATOM 561 C CA . GLY A 1 73 ? 9.009 6.168 -5.730 1.00 65.81 73 GLY A CA 1
ATOM 562 C C . GLY A 1 73 ? 10.290 6.289 -6.552 1.00 65.81 73 GLY A C 1
ATOM 563 O O . GLY A 1 73 ? 10.595 5.460 -7.415 1.00 65.81 73 GLY A O 1
ATOM 564 N N . GLY A 1 74 ? 11.055 7.341 -6.251 1.00 59.41 74 GLY A N 1
ATOM 565 C CA . GLY A 1 74 ? 12.499 7.327 -6.477 1.00 59.41 74 GLY A CA 1
ATOM 566 C C . GLY A 1 74 ? 13.179 6.356 -5.502 1.00 59.41 74 GLY A C 1
ATOM 567 O O . GLY A 1 74 ? 12.544 5.948 -4.534 1.00 59.41 74 GLY A O 1
ATOM 568 N N . PRO A 1 75 ? 14.445 5.982 -5.727 1.00 54.69 75 PRO A N 1
ATOM 569 C CA . PRO A 1 75 ? 15.161 5.099 -4.817 1.00 54.69 75 PRO A CA 1
ATOM 570 C C . PRO A 1 75 ? 15.341 5.810 -3.468 1.00 54.69 75 PRO A C 1
ATOM 572 O O . PRO A 1 75 ? 16.069 6.803 -3.395 1.00 54.69 75 PRO A O 1
ATOM 575 N N . GLU A 1 76 ? 14.679 5.318 -2.413 1.00 50.72 76 GLU A N 1
ATOM 576 C CA . GLU A 1 76 ? 14.720 5.913 -1.063 1.00 50.72 76 GLU A CA 1
ATOM 577 C C . GLU A 1 76 ? 16.150 6.046 -0.524 1.00 50.72 76 GLU A C 1
ATOM 579 O O . GLU A 1 76 ? 16.492 7.043 0.113 1.00 50.72 76 GLU A O 1
ATOM 584 N N . ASP A 1 77 ? 17.010 5.080 -0.846 1.00 44.44 77 ASP A N 1
ATOM 585 C CA . ASP A 1 77 ? 18.394 5.056 -0.375 1.00 44.44 77 ASP A CA 1
ATOM 586 C C . ASP A 1 77 ? 19.269 6.134 -1.026 1.00 44.44 77 ASP A C 1
ATOM 588 O O . ASP A 1 77 ? 20.363 6.422 -0.531 1.00 44.44 77 ASP A O 1
ATOM 592 N N . ASN A 1 78 ? 18.837 6.722 -2.151 1.00 50.06 78 ASN A N 1
ATOM 593 C CA . ASN A 1 78 ? 19.646 7.706 -2.856 1.00 50.06 78 ASN A CA 1
ATOM 594 C C . ASN A 1 78 ? 18.832 8.505 -3.905 1.00 50.06 78 ASN A C 1
ATOM 596 O O . ASN A 1 78 ? 18.990 8.292 -5.114 1.00 50.06 78 ASN A O 1
ATOM 600 N N . PRO A 1 79 ? 17.988 9.465 -3.478 1.00 50.06 79 PRO A N 1
ATOM 601 C CA . PRO A 1 79 ? 17.084 10.215 -4.362 1.00 50.06 79 PRO A CA 1
ATOM 602 C C . PRO A 1 79 ? 17.816 10.968 -5.483 1.00 50.06 79 PRO A C 1
ATOM 604 O O . PRO A 1 79 ? 17.230 11.263 -6.520 1.00 50.06 79 PRO A O 1
ATOM 607 N N . ASN A 1 80 ? 19.116 11.220 -5.305 1.00 50.53 80 ASN A N 1
ATOM 608 C CA . ASN A 1 80 ? 19.993 11.866 -6.275 1.00 50.53 80 ASN A CA 1
ATOM 609 C C . ASN A 1 80 ? 20.453 10.953 -7.418 1.00 50.53 80 ASN A C 1
ATOM 611 O O . ASN A 1 80 ? 20.930 11.483 -8.413 1.00 50.53 80 ASN A O 1
ATOM 615 N N . ILE A 1 81 ? 20.323 9.622 -7.337 1.00 53.28 81 ILE A N 1
ATOM 616 C CA . ILE A 1 81 ? 20.938 8.711 -8.322 1.00 53.28 81 ILE A CA 1
ATOM 617 C C . ILE A 1 81 ? 20.480 9.020 -9.752 1.00 53.28 81 ILE A C 1
ATOM 619 O O . ILE A 1 81 ? 21.329 9.167 -10.621 1.00 53.28 81 ILE A O 1
ATOM 623 N N . TRP A 1 82 ? 19.183 9.212 -10.015 1.00 52.47 82 TRP A N 1
ATOM 624 C CA . TRP A 1 82 ? 18.689 9.420 -11.391 1.00 52.47 82 TRP A CA 1
ATOM 625 C C . TRP A 1 82 ? 19.061 10.767 -12.022 1.00 52.47 82 TRP A C 1
ATOM 627 O O . TRP A 1 82 ? 18.900 10.938 -13.225 1.00 52.47 82 TRP A O 1
ATOM 637 N N . TRP A 1 83 ? 19.565 11.716 -11.234 1.00 51.84 83 TRP A N 1
ATOM 638 C CA . TRP A 1 83 ? 19.857 13.080 -11.694 1.00 51.84 83 TRP A CA 1
ATOM 639 C C . TRP A 1 83 ? 21.304 13.493 -11.450 1.00 51.84 83 TRP A C 1
ATOM 641 O O . TRP A 1 83 ? 21.785 14.454 -12.046 1.00 51.84 83 TRP A O 1
ATOM 651 N N . TYR A 1 84 ? 22.022 12.747 -10.614 1.00 46.16 84 TYR A N 1
ATOM 652 C CA . TYR A 1 84 ? 23.434 12.946 -10.357 1.00 46.16 84 TYR A CA 1
ATOM 653 C C . TYR A 1 84 ? 24.246 12.153 -11.369 1.00 46.16 84 TYR A C 1
ATOM 655 O O . TYR A 1 84 ? 24.760 11.072 -11.086 1.00 46.16 84 TYR A O 1
ATOM 663 N N . ASN A 1 85 ? 24.354 12.698 -12.575 1.00 44.59 85 ASN A N 1
ATOM 664 C CA . ASN A 1 85 ? 25.349 12.215 -13.515 1.00 44.59 85 ASN A CA 1
ATOM 665 C C . ASN A 1 85 ? 25.913 13.343 -14.389 1.00 44.59 85 ASN A C 1
ATOM 667 O O . ASN A 1 85 ? 25.996 13.213 -15.601 1.00 44.59 85 ASN A O 1
ATOM 671 N N . ASP A 1 86 ? 26.370 14.410 -13.730 1.00 43.44 86 ASP A N 1
ATOM 672 C CA . ASP A 1 86 ? 27.333 15.383 -14.277 1.00 43.44 86 ASP A CA 1
ATOM 673 C C . ASP A 1 86 ? 28.788 15.034 -13.886 1.00 43.44 86 ASP A C 1
ATOM 675 O O . ASP A 1 86 ? 29.662 15.894 -13.829 1.00 43.44 86 ASP A O 1
ATOM 679 N N . LEU A 1 87 ? 29.093 13.757 -13.614 1.00 44.38 87 LEU A N 1
ATOM 680 C CA . LEU A 1 87 ? 30.489 13.294 -13.502 1.00 44.38 87 LEU A CA 1
ATOM 681 C C . LEU A 1 87 ? 31.001 12.566 -14.747 1.00 44.38 87 LEU A C 1
ATOM 683 O O . LEU A 1 87 ? 32.141 12.111 -14.766 1.00 44.38 87 LEU A O 1
ATOM 687 N N . TYR A 1 88 ? 30.199 12.507 -15.805 1.00 44.91 88 TYR A N 1
ATOM 688 C CA . TYR A 1 88 ? 30.670 12.181 -17.142 1.00 44.91 88 TYR A CA 1
ATOM 689 C C . TYR A 1 88 ? 29.910 13.082 -18.093 1.00 44.91 88 TYR A C 1
ATOM 691 O O . TYR A 1 88 ? 28.733 12.830 -18.325 1.00 44.91 88 TYR A O 1
ATOM 699 N N . GLU A 1 89 ? 30.576 14.126 -18.593 1.00 43.00 89 GLU A N 1
ATOM 700 C CA . GLU A 1 89 ? 30.136 14.887 -19.762 1.00 43.00 89 GLU A CA 1
ATOM 701 C C . GLU A 1 89 ? 29.665 13.878 -20.813 1.00 43.00 89 GLU A C 1
ATOM 703 O O . GLU A 1 89 ? 30.493 13.169 -21.398 1.00 43.00 89 GLU A O 1
ATOM 708 N N . PRO A 1 90 ? 28.355 13.732 -21.063 1.00 42.81 90 PRO A N 1
ATOM 709 C CA . PRO A 1 90 ? 27.972 13.123 -22.308 1.00 42.81 90 PRO A CA 1
ATOM 710 C C . PRO A 1 90 ? 28.392 14.159 -23.352 1.00 42.81 90 PRO A C 1
ATOM 712 O O . PRO A 1 90 ? 28.238 15.364 -23.137 1.00 42.81 90 PRO A O 1
ATOM 715 N N . GLU A 1 91 ? 28.936 13.717 -24.477 1.00 43.22 91 GLU A N 1
ATOM 716 C CA . GLU A 1 91 ? 28.999 14.535 -25.687 1.00 43.22 91 GLU A CA 1
ATOM 717 C C . GLU A 1 91 ? 27.546 14.842 -26.110 1.00 43.22 91 GLU A C 1
ATOM 719 O O . GLU A 1 91 ? 26.995 14.250 -27.034 1.00 43.22 91 GLU A O 1
ATOM 724 N N . ILE A 1 92 ? 26.857 15.691 -25.343 1.00 47.94 92 ILE A N 1
ATOM 725 C CA . ILE A 1 92 ? 25.533 16.192 -25.648 1.00 47.94 92 ILE A CA 1
ATOM 726 C C . ILE A 1 92 ? 25.784 17.249 -26.706 1.00 47.94 92 ILE A C 1
ATOM 728 O O . ILE A 1 92 ? 26.343 18.310 -26.430 1.00 47.94 92 ILE A O 1
ATOM 732 N N . ASP A 1 93 ? 25.383 16.921 -27.927 1.00 45.25 93 ASP A N 1
ATOM 733 C CA . ASP A 1 93 ? 25.274 17.853 -29.035 1.00 45.25 93 ASP A CA 1
ATOM 734 C C . ASP A 1 93 ? 24.690 19.182 -28.518 1.00 45.25 93 ASP A C 1
ATOM 736 O O . ASP A 1 93 ? 23.646 19.200 -27.850 1.00 45.25 93 ASP A O 1
ATOM 740 N N . SER A 1 94 ? 25.387 20.292 -28.778 1.00 47.59 94 SER A N 1
ATOM 741 C CA . SER A 1 94 ? 25.219 21.606 -28.126 1.00 47.59 94 SER A CA 1
ATOM 742 C C . SER A 1 94 ? 23.833 22.255 -28.299 1.00 47.59 94 SER A C 1
ATOM 744 O O . SER A 1 94 ? 23.602 23.373 -27.845 1.00 47.59 94 SER A O 1
ATOM 746 N N . ASN A 1 95 ? 22.906 21.562 -28.960 1.00 44.97 95 ASN A N 1
ATOM 747 C CA . ASN A 1 95 ? 21.531 21.974 -29.216 1.00 44.97 95 ASN A CA 1
ATOM 748 C C . ASN A 1 95 ? 20.500 21.353 -28.259 1.00 44.97 95 ASN A C 1
ATOM 750 O O . ASN A 1 95 ? 19.335 21.750 -28.285 1.00 44.97 95 ASN A O 1
ATOM 754 N N . THR A 1 96 ? 20.893 20.411 -27.399 1.00 48.88 96 THR A N 1
ATOM 755 C CA . THR A 1 96 ? 19.995 19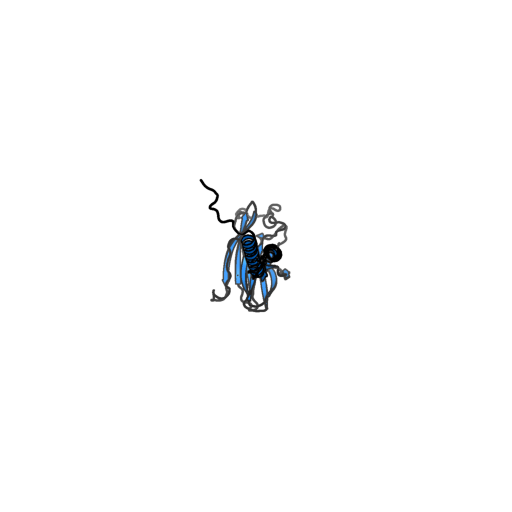.807 -26.404 1.00 48.88 96 THR A CA 1
ATOM 756 C C . THR A 1 96 ? 20.251 20.435 -25.040 1.00 48.88 96 THR A C 1
ATOM 758 O O . THR A 1 96 ? 21.103 19.987 -24.282 1.00 48.88 96 THR A O 1
ATOM 761 N N . PHE A 1 97 ? 19.518 21.504 -24.726 1.00 42.56 97 PHE A N 1
ATOM 762 C CA . PHE A 1 97 ? 19.492 22.086 -23.382 1.00 42.56 97 PHE A CA 1
ATOM 763 C C . PHE A 1 97 ? 19.007 21.014 -22.388 1.00 42.56 97 PHE A C 1
ATOM 765 O O . PHE A 1 97 ? 17.810 20.735 -22.299 1.00 42.56 97 PHE A O 1
ATOM 772 N N . TRP A 1 98 ? 19.930 20.377 -21.666 1.00 49.56 98 TRP A N 1
ATOM 773 C CA . TRP A 1 98 ? 19.583 19.464 -20.583 1.00 49.56 98 TRP A CA 1
ATOM 774 C C . TRP A 1 98 ? 19.125 20.304 -19.387 1.00 49.56 98 TRP A C 1
ATOM 776 O O . TRP A 1 98 ? 19.905 21.045 -18.793 1.00 49.56 98 TRP A O 1
ATOM 786 N N . ASN A 1 99 ? 17.827 20.259 -19.088 1.00 56.41 99 ASN A N 1
ATOM 787 C CA . ASN A 1 99 ? 17.241 20.954 -17.949 1.00 56.41 99 ASN A CA 1
ATOM 788 C C . ASN A 1 99 ? 16.857 19.917 -16.881 1.00 56.41 99 ASN A C 1
ATOM 790 O O . ASN A 1 99 ? 15.871 19.205 -17.087 1.00 56.41 99 ASN A O 1
ATOM 794 N N . PRO A 1 100 ? 17.569 19.846 -15.742 1.00 53.00 100 PRO A N 1
ATOM 795 C CA . PRO A 1 100 ? 17.261 18.893 -14.677 1.00 53.00 100 PRO A CA 1
ATOM 796 C C . PRO A 1 100 ? 15.894 19.142 -14.012 1.00 53.00 100 PRO A C 1
ATOM 798 O O . PRO A 1 100 ? 15.363 18.265 -13.347 1.00 53.00 100 PRO A O 1
ATOM 801 N N . TYR A 1 101 ? 15.274 20.307 -14.231 1.00 57.38 101 TYR A N 1
ATOM 802 C CA . TYR A 1 101 ? 13.925 20.634 -13.744 1.00 57.38 101 TYR A CA 1
ATOM 803 C C . TYR A 1 101 ? 12.826 20.330 -14.766 1.00 57.38 101 TYR A C 1
ATOM 805 O O . TYR A 1 101 ? 11.645 20.576 -14.500 1.00 57.38 101 TYR A O 1
ATOM 813 N N . ALA A 1 102 ? 13.183 19.841 -15.959 1.00 60.81 102 ALA A N 1
ATOM 814 C CA . ALA A 1 102 ? 12.185 19.450 -16.938 1.00 60.81 102 ALA A CA 1
ATOM 815 C C . ALA A 1 102 ? 11.441 18.197 -16.446 1.00 60.81 102 ALA A C 1
ATOM 817 O O . ALA A 1 102 ? 12.071 17.244 -15.985 1.00 60.81 102 ALA A O 1
ATOM 818 N N . PRO A 1 103 ? 10.101 18.171 -16.545 1.00 66.00 103 PRO A N 1
ATOM 819 C CA . PRO A 1 103 ? 9.336 17.011 -16.132 1.00 66.00 103 PRO A CA 1
ATOM 820 C C . PRO A 1 103 ? 9.668 15.806 -17.021 1.00 66.00 103 PRO A C 1
ATOM 822 O O . PRO A 1 103 ? 9.557 15.887 -18.246 1.00 66.00 103 PRO A O 1
ATOM 825 N N . VAL A 1 104 ? 10.036 14.684 -16.403 1.00 72.81 104 VAL A N 1
ATOM 826 C CA . VAL A 1 104 ? 10.276 13.407 -17.093 1.00 72.81 104 VAL A CA 1
ATOM 827 C C . VAL A 1 104 ? 9.068 12.496 -16.947 1.00 72.81 104 VAL A C 1
ATOM 829 O O . VAL A 1 104 ? 8.316 12.581 -15.977 1.00 72.81 104 VAL A O 1
ATOM 832 N N . LYS A 1 105 ? 8.864 11.628 -17.938 1.00 76.56 105 LYS A N 1
ATOM 833 C CA . LYS A 1 105 ? 7.741 10.692 -17.971 1.00 76.56 105 LYS A CA 1
ATOM 834 C C . LYS A 1 105 ? 8.220 9.271 -17.750 1.00 76.56 105 LYS A C 1
ATOM 836 O O . LYS A 1 105 ? 9.217 8.847 -18.335 1.00 76.56 105 LYS A O 1
ATOM 841 N N . LEU A 1 106 ? 7.440 8.535 -16.979 1.00 80.06 106 LEU A N 1
ATOM 842 C CA . LEU A 1 106 ? 7.574 7.112 -16.756 1.00 80.06 106 LEU A CA 1
ATOM 843 C C . LEU A 1 106 ? 6.273 6.427 -17.135 1.00 80.06 106 LEU A C 1
ATOM 845 O O . LEU A 1 106 ? 5.233 6.724 -16.558 1.00 80.06 106 LEU A O 1
ATOM 849 N N . ASN A 1 107 ? 6.338 5.474 -18.055 1.00 84.19 107 ASN A N 1
ATOM 850 C CA . ASN A 1 107 ? 5.185 4.636 -18.338 1.00 84.19 107 ASN A CA 1
ATOM 851 C C . ASN A 1 107 ? 5.252 3.386 -17.462 1.00 84.19 107 ASN A C 1
ATOM 853 O O . ASN A 1 107 ? 6.231 2.641 -17.522 1.00 84.19 107 ASN A O 1
ATOM 857 N N . VAL A 1 108 ? 4.206 3.177 -16.671 1.00 83.88 108 VAL A N 1
ATOM 858 C CA . VAL A 1 108 ? 3.970 1.957 -15.906 1.00 83.88 108 VAL A CA 1
ATOM 859 C C . VAL A 1 108 ? 2.806 1.237 -16.552 1.00 83.88 108 VAL A C 1
ATOM 861 O O . VAL A 1 108 ? 1.704 1.780 -16.642 1.00 83.88 108 VAL A O 1
ATOM 864 N N . THR A 1 109 ? 3.049 0.018 -17.008 1.00 87.69 109 THR A N 1
ATOM 865 C CA . THR A 1 109 ? 2.017 -0.791 -17.647 1.00 87.69 109 THR A CA 1
ATOM 866 C C . THR A 1 109 ? 1.564 -1.881 -16.697 1.00 87.69 109 THR A C 1
ATOM 868 O O . THR A 1 109 ? 2.385 -2.623 -16.161 1.00 87.69 109 THR A O 1
ATOM 871 N N . LEU A 1 110 ? 0.254 -1.986 -16.510 1.00 86.31 110 LEU A N 1
ATOM 872 C CA . LEU A 1 110 ? -0.411 -3.058 -15.788 1.00 86.31 110 LEU A CA 1
ATOM 873 C C . LEU A 1 110 ? -0.997 -4.056 -16.787 1.00 86.31 110 LEU A C 1
ATOM 875 O O . LEU A 1 110 ? -1.723 -3.670 -17.701 1.00 86.31 110 LEU A O 1
ATOM 879 N N . ILE A 1 111 ? -0.710 -5.335 -16.576 1.00 87.88 111 ILE A N 1
ATOM 880 C CA . ILE A 1 111 ? -1.242 -6.459 -17.339 1.00 87.88 111 ILE A CA 1
ATOM 881 C C . ILE A 1 111 ? -2.016 -7.365 -16.366 1.00 87.88 111 ILE A C 1
ATOM 883 O O . ILE A 1 111 ? -1.389 -8.031 -15.532 1.00 87.88 111 ILE A O 1
ATOM 887 N N . PRO A 1 112 ? -3.357 -7.390 -16.430 1.00 85.88 112 PRO A N 1
ATOM 888 C CA . PRO A 1 112 ? -4.175 -8.329 -15.673 1.00 85.88 112 PRO A CA 1
ATOM 889 C C . PRO A 1 112 ? -4.060 -9.763 -16.234 1.00 85.88 112 PRO A C 1
ATOM 891 O O . PRO A 1 112 ? -3.441 -9.973 -17.284 1.00 85.88 112 PRO A O 1
ATOM 894 N N . PRO A 1 113 ? -4.664 -10.764 -15.563 1.00 86.50 113 PRO A N 1
ATOM 895 C CA . PRO A 1 113 ? -4.713 -12.149 -16.044 1.00 86.50 113 PRO A CA 1
ATOM 896 C C . PRO A 1 113 ? -5.320 -12.310 -17.450 1.00 86.50 113 PRO A C 1
ATOM 898 O O . PRO A 1 113 ? -4.880 -13.168 -18.217 1.00 86.50 113 PRO A O 1
ATOM 901 N N . ASP A 1 114 ? -6.277 -11.455 -17.813 1.00 85.94 114 ASP A N 1
ATOM 902 C CA . ASP A 1 114 ? -6.903 -11.378 -19.141 1.00 85.94 114 ASP A CA 1
ATOM 903 C C . ASP A 1 114 ? -5.976 -10.835 -20.252 1.00 85.94 114 ASP A C 1
ATOM 905 O O . ASP A 1 114 ? -6.316 -10.897 -21.435 1.00 85.94 114 ASP A O 1
ATOM 909 N N . ASN A 1 115 ? -4.777 -10.362 -19.892 1.00 84.44 115 ASN A N 1
ATOM 910 C CA . ASN A 1 115 ? -3.780 -9.741 -20.766 1.00 84.44 115 ASN A CA 1
ATOM 911 C C . ASN A 1 115 ? -4.219 -8.424 -21.431 1.00 84.44 115 ASN A C 1
ATOM 913 O O . ASN A 1 115 ? -3.648 -8.032 -22.453 1.00 84.44 115 ASN A O 1
ATOM 917 N N . VAL A 1 116 ? -5.192 -7.709 -20.860 1.00 83.25 116 VAL A N 1
ATOM 918 C CA . VAL A 1 116 ? -5.599 -6.388 -21.357 1.00 83.25 116 VAL A CA 1
ATOM 919 C C . VAL A 1 116 ? -4.758 -5.294 -20.704 1.00 83.25 116 VAL A C 1
ATOM 921 O O . VAL A 1 116 ? -4.976 -4.880 -19.569 1.00 83.25 116 VAL A O 1
ATOM 924 N N . GLU A 1 117 ? -3.773 -4.799 -21.445 1.00 84.62 117 GLU A N 1
ATOM 925 C CA . GLU A 1 117 ? -2.820 -3.812 -20.937 1.00 84.62 117 GLU A CA 1
ATOM 926 C C . GLU A 1 117 ? -3.470 -2.456 -20.628 1.00 84.62 117 GLU A C 1
ATOM 928 O O . GLU A 1 117 ? -4.216 -1.891 -21.436 1.00 84.62 117 GLU A O 1
ATOM 933 N N . THR A 1 118 ? -3.097 -1.900 -19.476 1.00 82.31 118 THR A N 1
ATOM 934 C CA . THR A 1 118 ? -3.434 -0.541 -19.044 1.00 82.31 118 THR A CA 1
ATOM 935 C C . THR A 1 118 ? -2.150 0.242 -18.806 1.00 82.31 118 THR A C 1
ATOM 937 O O . THR A 1 118 ? -1.282 -0.215 -18.064 1.00 82.31 118 THR A O 1
ATOM 940 N N . ILE A 1 119 ? -2.012 1.419 -19.420 1.00 83.19 119 ILE A N 1
ATOM 941 C CA . ILE A 1 119 ? -0.775 2.213 -19.356 1.00 83.19 119 ILE A CA 1
ATOM 942 C C . ILE A 1 119 ? -1.009 3.498 -18.565 1.00 83.19 119 ILE A C 1
ATOM 944 O O . ILE A 1 119 ? -1.813 4.349 -18.953 1.00 83.19 119 ILE A O 1
ATOM 948 N N . PHE A 1 120 ? -0.226 3.670 -17.506 1.00 80.25 120 PHE A N 1
ATOM 949 C CA . PHE A 1 120 ? -0.164 4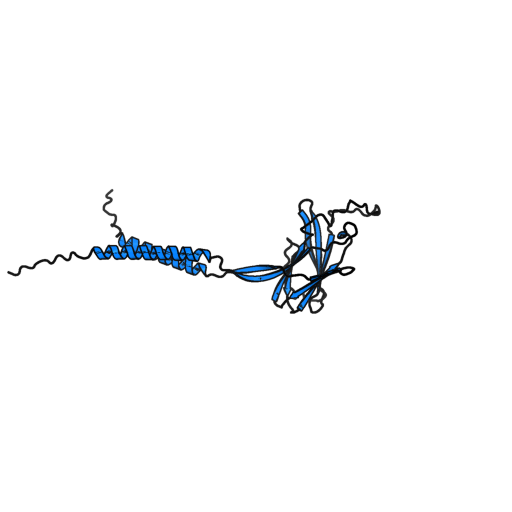.875 -16.689 1.00 80.25 120 PHE A CA 1
ATOM 950 C C . PHE A 1 120 ? 1.105 5.657 -17.020 1.00 80.25 120 PHE A C 1
ATOM 952 O O . PHE A 1 120 ? 2.187 5.083 -17.078 1.00 80.25 120 PHE A O 1
ATOM 959 N N . CYS A 1 121 ? 0.992 6.966 -17.211 1.00 79.38 121 CYS A N 1
ATOM 960 C CA . CYS A 1 121 ? 2.126 7.875 -17.308 1.00 79.38 121 CYS A CA 1
ATOM 961 C C . CYS A 1 121 ? 2.285 8.640 -16.010 1.00 79.38 121 CYS A C 1
ATOM 963 O O . CYS A 1 121 ? 1.442 9.456 -15.641 1.00 79.38 121 CYS A O 1
ATOM 965 N N . VAL A 1 122 ? 3.405 8.410 -15.348 1.00 76.06 122 VAL A N 1
ATOM 966 C CA . VAL A 1 122 ? 3.814 9.130 -14.155 1.00 76.06 122 VAL A CA 1
ATOM 967 C C . VAL A 1 122 ? 4.809 10.198 -14.556 1.00 76.06 122 VAL A C 1
ATOM 969 O O . VAL A 1 122 ? 5.833 9.931 -15.181 1.00 76.06 122 VAL A O 1
ATOM 972 N N . TRP A 1 123 ? 4.480 11.428 -14.213 1.00 74.31 123 TRP A N 1
ATOM 973 C CA . TRP A 1 123 ? 5.309 12.590 -14.432 1.00 74.31 123 TRP A CA 1
ATOM 974 C C . TRP A 1 123 ? 6.094 12.881 -13.170 1.00 74.31 123 TRP A C 1
ATOM 976 O O . TRP A 1 123 ? 5.510 13.144 -12.117 1.00 74.31 123 TRP A O 1
ATOM 986 N N . PHE A 1 124 ? 7.408 12.896 -13.299 1.00 71.56 124 PHE A N 1
ATOM 987 C CA . PHE A 1 124 ? 8.312 13.262 -12.228 1.00 71.56 124 PHE A CA 1
ATOM 988 C C . PHE A 1 124 ? 8.924 14.630 -12.488 1.00 71.56 124 PHE A C 1
ATOM 990 O O . PHE A 1 124 ? 9.178 14.996 -13.636 1.00 71.56 124 PHE A O 1
ATOM 997 N N . VAL A 1 125 ? 9.174 15.378 -11.420 1.00 70.69 125 VAL A N 1
ATOM 998 C CA . VAL A 1 125 ? 9.936 16.625 -11.445 1.00 70.69 125 VAL A CA 1
ATOM 999 C C . VAL A 1 125 ? 10.979 16.583 -10.345 1.00 70.69 125 VAL A C 1
ATOM 1001 O O . VAL A 1 125 ? 10.721 16.099 -9.246 1.00 70.69 125 VAL A O 1
ATOM 1004 N N . TRP A 1 126 ? 12.165 17.092 -10.653 1.00 66.81 126 TRP A N 1
ATOM 1005 C CA . TRP A 1 126 ? 13.202 17.303 -9.661 1.00 66.81 126 TRP A CA 1
ATOM 1006 C C . TRP A 1 126 ? 12.878 18.522 -8.790 1.00 66.81 126 TRP A C 1
ATOM 1008 O O . TRP A 1 126 ? 12.750 19.639 -9.298 1.00 66.81 126 TRP A O 1
ATOM 1018 N N . ASP A 1 127 ? 12.758 18.305 -7.485 1.00 63.00 127 ASP A N 1
ATOM 1019 C CA . ASP A 1 127 ? 12.714 19.340 -6.459 1.00 63.00 127 ASP A CA 1
ATOM 1020 C C . ASP A 1 127 ? 14.075 19.391 -5.746 1.00 63.00 127 ASP A C 1
ATOM 1022 O O . ASP A 1 127 ? 14.628 18.372 -5.338 1.00 63.00 127 ASP A O 1
ATOM 1026 N N . TYR A 1 128 ? 14.632 20.589 -5.580 1.00 58.25 128 TYR A N 1
ATOM 1027 C CA . TYR A 1 128 ? 15.919 20.791 -4.913 1.00 58.25 128 TYR A CA 1
ATOM 1028 C C . TYR A 1 128 ? 15.948 20.321 -3.453 1.00 58.25 128 TYR A C 1
ATOM 1030 O O . TYR A 1 128 ? 17.027 20.015 -2.945 1.00 58.25 128 TYR A O 1
ATOM 1038 N N . LEU A 1 129 ? 14.806 20.327 -2.760 1.00 59.44 129 LEU A N 1
ATOM 1039 C CA . LEU A 1 129 ? 14.726 19.992 -1.336 1.00 59.44 129 LEU A CA 1
ATOM 1040 C C . LEU A 1 129 ? 14.356 18.529 -1.100 1.00 59.44 129 LEU A C 1
ATOM 1042 O O . LEU A 1 129 ? 14.837 17.923 -0.145 1.00 59.44 129 LEU A O 1
ATOM 1046 N N . GLU A 1 130 ? 13.501 17.981 -1.961 1.00 57.00 130 GLU A N 1
ATOM 1047 C CA . GLU A 1 130 ? 12.894 16.656 -1.786 1.00 57.00 130 GLU A CA 1
ATOM 1048 C C . GLU A 1 130 ? 13.421 15.621 -2.795 1.00 57.00 130 GLU A C 1
ATOM 1050 O O . GLU A 1 130 ? 13.109 14.436 -2.691 1.00 57.00 130 GLU A O 1
ATOM 1055 N N . GLY A 1 131 ? 14.257 16.041 -3.750 1.00 62.97 131 GLY A N 1
ATOM 1056 C CA . GLY A 1 131 ? 14.732 15.197 -4.838 1.00 62.97 131 GLY A CA 1
ATOM 1057 C C . GLY A 1 131 ? 13.624 14.935 -5.853 1.00 62.97 131 GLY A C 1
ATOM 1058 O O . GLY A 1 131 ? 12.860 15.827 -6.220 1.00 62.97 131 GLY A O 1
ATOM 1059 N N . LEU A 1 132 ? 13.527 13.706 -6.354 1.00 61.41 132 LEU A N 1
ATOM 1060 C CA . LEU A 1 132 ? 12.523 13.387 -7.356 1.00 61.41 132 LEU A CA 1
ATOM 1061 C C . LEU A 1 132 ? 11.122 13.281 -6.751 1.00 61.41 132 LEU A C 1
ATOM 1063 O O . LEU A 1 132 ? 10.831 12.371 -5.978 1.00 61.41 132 LEU A O 1
ATOM 1067 N N . THR A 1 133 ? 10.224 14.147 -7.205 1.00 64.88 133 THR A N 1
ATOM 1068 C CA . THR A 1 133 ? 8.830 14.167 -6.765 1.00 64.88 133 THR A CA 1
ATOM 1069 C C . THR A 1 133 ? 7.894 13.795 -7.906 1.00 64.88 133 THR A C 1
ATOM 1071 O O . THR A 1 133 ? 8.112 14.134 -9.073 1.00 64.88 133 THR A O 1
ATOM 1074 N N . VAL A 1 134 ? 6.823 13.072 -7.579 1.00 68.06 134 VAL A N 1
ATOM 1075 C CA . VAL A 1 134 ? 5.752 12.792 -8.537 1.00 68.06 134 VAL A CA 1
ATOM 1076 C C . VAL A 1 134 ? 4.882 14.035 -8.652 1.00 68.06 134 VAL A C 1
ATOM 1078 O O . VAL A 1 134 ? 4.267 14.465 -7.680 1.00 68.06 134 VAL A O 1
ATOM 1081 N N . LYS A 1 135 ? 4.813 14.607 -9.852 1.00 65.69 135 LYS A N 1
ATOM 1082 C CA . LYS A 1 135 ? 4.032 15.812 -10.143 1.00 65.69 135 LYS A CA 1
ATOM 1083 C C . LYS A 1 135 ? 2.635 15.495 -10.657 1.00 65.69 135 LYS A C 1
ATOM 1085 O O . LYS A 1 135 ? 1.692 16.219 -10.349 1.00 65.69 135 LYS A O 1
ATOM 1090 N N . ASN A 1 136 ? 2.513 14.471 -11.497 1.00 64.62 136 ASN A N 1
ATOM 1091 C CA . ASN A 1 136 ? 1.227 14.064 -12.050 1.00 64.62 136 ASN A CA 1
ATOM 1092 C C . ASN A 1 136 ? 1.221 12.573 -12.383 1.00 64.62 136 ASN A C 1
ATOM 1094 O O . ASN A 1 136 ? 2.262 11.995 -12.678 1.00 64.62 136 ASN A O 1
ATOM 1098 N N . LEU A 1 137 ? 0.042 11.968 -12.395 1.00 63.44 137 LEU A N 1
ATOM 1099 C CA . LEU A 1 137 ? -0.180 10.624 -12.899 1.00 63.44 137 LEU A CA 1
ATOM 1100 C C . LEU A 1 137 ? -1.402 10.657 -13.813 1.00 63.44 137 LEU A C 1
ATOM 1102 O O . LEU A 1 137 ? -2.480 11.092 -13.418 1.00 63.44 137 LEU A O 1
ATOM 1106 N N . GLU A 1 138 ? -1.214 10.220 -15.050 1.00 69.50 138 GLU A N 1
ATOM 1107 C CA . GLU A 1 138 ? -2.214 10.259 -16.111 1.00 69.50 138 GLU A CA 1
ATOM 1108 C C . GLU A 1 138 ? -2.449 8.847 -16.645 1.00 69.50 138 GLU A C 1
ATOM 1110 O O . GLU A 1 138 ? -1.508 8.086 -16.860 1.00 69.50 138 GLU A O 1
ATOM 1115 N N . LEU A 1 139 ? -3.706 8.493 -16.901 1.00 68.38 139 LEU A N 1
ATOM 1116 C CA . LEU A 1 139 ? -4.037 7.285 -17.651 1.00 68.38 139 LEU A CA 1
ATOM 1117 C C . LEU A 1 139 ? -3.850 7.584 -19.146 1.00 68.38 139 LEU A C 1
ATOM 1119 O O . LEU A 1 139 ? -4.547 8.440 -19.686 1.00 68.38 139 LEU A O 1
ATOM 1123 N N . LEU A 1 140 ? -2.902 6.914 -19.808 1.00 66.19 140 LEU A N 1
ATOM 1124 C CA . LEU A 1 140 ? -2.613 7.161 -21.228 1.00 66.19 140 LEU A CA 1
ATOM 1125 C C . LEU A 1 140 ? -3.465 6.320 -22.170 1.00 66.19 140 LEU A C 1
ATOM 1127 O O . LEU A 1 140 ? -3.808 6.775 -23.258 1.00 66.19 140 LEU A O 1
ATOM 1131 N N . SER A 1 141 ? -3.734 5.071 -21.802 1.00 62.59 141 SER A N 1
ATOM 1132 C CA . SER A 1 141 ? -4.469 4.153 -22.663 1.00 62.59 141 SER A CA 1
ATOM 1133 C C . SER A 1 141 ? -5.051 3.009 -21.849 1.00 62.59 141 SER A C 1
ATOM 1135 O O . SER A 1 141 ? -4.336 2.342 -21.098 1.00 62.59 141 SER A O 1
ATOM 1137 N N . GLU A 1 142 ? -6.340 2.776 -22.053 1.00 57.84 142 GLU A N 1
ATOM 1138 C CA . GLU A 1 142 ? -7.046 1.553 -21.701 1.00 57.84 142 GLU A CA 1
ATOM 1139 C C . GLU A 1 142 ? -7.490 0.952 -23.038 1.00 57.84 142 GLU A C 1
ATOM 1141 O O . GLU A 1 142 ? -8.232 1.582 -23.795 1.00 57.84 142 GLU A O 1
ATOM 1146 N N . LYS A 1 143 ? -6.999 -0.238 -23.403 1.00 53.88 143 LYS A N 1
ATOM 1147 C CA . LYS A 1 143 ? -7.342 -0.857 -24.698 1.00 53.88 143 LYS A CA 1
ATOM 1148 C C . LYS A 1 143 ? -8.800 -1.351 -24.780 1.00 53.88 143 LYS A C 1
ATOM 1150 O O . LYS A 1 143 ? -9.140 -2.055 -25.727 1.00 53.88 143 LYS A O 1
ATOM 1155 N N . THR A 1 144 ? -9.680 -0.976 -23.846 1.00 41.34 144 THR A N 1
ATOM 1156 C CA . THR A 1 144 ? -11.107 -1.327 -23.871 1.00 41.34 144 THR A CA 1
ATOM 1157 C C . THR A 1 144 ? -12.016 -0.173 -23.435 1.00 41.34 144 THR A C 1
ATOM 1159 O O . THR A 1 144 ? -11.704 0.637 -22.571 1.00 41.34 144 THR A O 1
ATOM 1162 N N . SER A 1 145 ? -13.166 -0.088 -24.100 1.00 33.69 145 SER A N 1
ATOM 1163 C CA . SER A 1 145 ? -14.161 0.988 -24.071 1.00 33.69 145 SER A CA 1
ATOM 1164 C C . SER A 1 145 ? -15.086 0.970 -22.846 1.00 33.69 145 SER A C 1
ATOM 1166 O O . SER A 1 145 ? -16.299 1.119 -22.996 1.00 33.69 145 SER A O 1
ATOM 1168 N N . THR A 1 146 ? -14.558 0.778 -21.639 1.00 34.06 146 THR A N 1
ATOM 1169 C CA . THR A 1 146 ? -15.370 0.787 -20.412 1.00 34.06 146 THR A CA 1
ATOM 1170 C C . THR A 1 146 ? -14.594 1.383 -19.247 1.00 34.06 146 THR A C 1
ATOM 1172 O O . THR A 1 146 ? -14.059 0.664 -18.410 1.00 34.06 146 THR A O 1
ATOM 1175 N N . LEU A 1 147 ? -14.665 2.709 -19.136 1.00 37.69 147 LEU A N 1
ATOM 1176 C CA . LEU A 1 147 ? -14.230 3.529 -17.994 1.00 37.69 147 LEU A CA 1
ATOM 1177 C C . LEU A 1 147 ? -14.903 3.155 -16.648 1.00 37.69 147 LEU A C 1
ATOM 1179 O O . LEU A 1 147 ? -14.685 3.801 -15.628 1.00 37.69 147 LEU A O 1
ATOM 1183 N N . GLU A 1 148 ? -15.741 2.119 -16.637 1.00 37.44 148 GLU A N 1
ATOM 1184 C CA . GLU A 1 148 ? -16.398 1.558 -15.459 1.00 37.44 148 GLU A CA 1
ATOM 1185 C C . GLU A 1 148 ? -15.636 0.355 -14.885 1.00 37.44 148 GLU A C 1
ATOM 1187 O O . GLU A 1 148 ? -16.047 -0.176 -13.849 1.00 37.44 148 GLU A O 1
ATOM 1192 N N . ASN A 1 149 ? -14.532 -0.080 -15.522 1.00 37.78 149 ASN A N 1
ATOM 1193 C CA . ASN A 1 149 ? -13.902 -1.365 -15.228 1.00 37.78 149 ASN A CA 1
ATOM 1194 C C . ASN A 1 149 ? -12.713 -1.377 -14.251 1.00 37.78 149 ASN A C 1
ATOM 1196 O O . ASN A 1 149 ? -12.220 -2.433 -13.873 1.00 37.78 149 ASN A O 1
ATOM 1200 N N . LEU A 1 150 ? -12.348 -0.232 -13.698 1.00 38.88 150 LEU A N 1
ATOM 1201 C CA . LEU A 1 150 ? -11.436 -0.125 -12.565 1.00 38.88 150 LEU A CA 1
ATOM 1202 C C . LEU A 1 150 ? -11.772 1.201 -11.892 1.00 38.88 150 LEU A C 1
ATOM 1204 O O . LEU A 1 150 ? -11.501 2.265 -12.437 1.00 38.88 150 LEU A O 1
ATOM 1208 N N . SER A 1 151 ? -12.406 1.168 -10.718 1.00 34.31 151 SER A N 1
ATOM 1209 C CA . SER A 1 151 ? -12.589 2.375 -9.908 1.00 34.31 151 SER A CA 1
ATOM 1210 C C . SER A 1 151 ? -11.240 2.732 -9.283 1.00 34.31 151 SER A C 1
ATOM 1212 O O . SER A 1 151 ? -11.009 2.490 -8.097 1.00 34.31 151 SER A O 1
ATOM 1214 N N . LEU A 1 152 ? -10.314 3.200 -10.124 1.00 44.03 152 LEU A N 1
ATOM 1215 C CA . LEU A 1 152 ? -9.017 3.696 -9.709 1.00 44.03 152 LEU A CA 1
ATOM 1216 C C . LEU A 1 152 ? -9.217 5.116 -9.183 1.00 44.03 152 LEU A C 1
ATOM 1218 O O . LEU A 1 152 ? -9.352 6.068 -9.951 1.00 44.03 152 LEU A O 1
ATOM 1222 N N . THR A 1 153 ? -9.292 5.273 -7.865 1.00 39.31 153 THR A N 1
ATOM 1223 C CA . THR A 1 153 ? -9.377 6.606 -7.265 1.00 39.31 153 THR A CA 1
ATOM 1224 C C . THR A 1 153 ? -7.973 7.195 -7.201 1.00 39.31 153 THR A C 1
ATOM 1226 O O . THR A 1 153 ? -7.134 6.749 -6.419 1.00 39.31 153 THR A O 1
ATOM 1229 N N . TYR A 1 154 ? -7.720 8.194 -8.042 1.00 43.69 154 TYR A N 1
ATOM 1230 C CA . TYR A 1 154 ? -6.451 8.910 -8.112 1.00 43.69 154 TYR A CA 1
ATOM 1231 C C . TYR A 1 154 ? -6.314 9.903 -6.954 1.00 43.69 154 TYR A C 1
ATOM 1233 O O . TYR A 1 154 ? -7.212 10.711 -6.708 1.00 43.69 154 TYR A O 1
ATOM 1241 N N . THR A 1 155 ? -5.171 9.874 -6.266 1.00 38.84 155 THR A N 1
ATOM 1242 C CA . THR A 1 155 ? -4.836 10.879 -5.250 1.00 38.84 155 THR A CA 1
ATOM 1243 C C . THR A 1 155 ? -3.559 11.603 -5.690 1.00 38.84 155 THR A C 1
ATOM 1245 O O . THR A 1 155 ? -2.483 11.024 -5.585 1.00 38.84 155 THR A O 1
ATOM 1248 N N . PRO A 1 156 ? -3.632 12.860 -6.165 1.00 35.84 156 PRO A N 1
ATOM 1249 C CA . PRO A 1 156 ? -2.527 13.567 -6.835 1.00 35.84 156 PRO A CA 1
ATOM 1250 C C . PRO A 1 156 ? -1.326 13.927 -5.947 1.00 35.84 156 PRO A C 1
ATOM 1252 O O . PRO A 1 156 ? -0.440 14.649 -6.387 1.00 35.84 156 PRO A O 1
ATOM 1255 N N . LYS A 1 157 ? -1.293 13.483 -4.686 1.00 43.03 157 LYS A N 1
ATOM 1256 C CA . LYS A 1 157 ? -0.245 13.868 -3.731 1.00 43.03 157 LYS A CA 1
ATOM 1257 C C . LYS A 1 157 ? 0.939 12.907 -3.660 1.00 43.03 157 LYS A C 1
ATOM 1259 O O . LYS A 1 157 ? 1.954 13.276 -3.090 1.00 43.03 157 LYS A O 1
ATOM 1264 N N . ILE A 1 158 ? 0.798 11.685 -4.158 1.00 53.47 158 ILE A N 1
ATOM 1265 C CA . ILE A 1 158 ? 1.784 10.607 -4.018 1.00 53.47 158 ILE A CA 1
ATOM 1266 C C . ILE A 1 158 ? 1.574 9.740 -5.264 1.00 53.47 158 ILE A C 1
ATOM 1268 O O . ILE A 1 158 ? 0.417 9.516 -5.609 1.00 53.47 158 ILE A O 1
ATOM 1272 N N . GLY A 1 159 ? 2.617 9.313 -5.982 1.00 60.50 159 GLY A N 1
ATOM 1273 C CA . GLY A 1 159 ? 2.506 8.518 -7.219 1.00 60.50 159 GLY A CA 1
ATOM 1274 C C . GLY A 1 159 ? 1.913 7.131 -7.002 1.00 60.50 159 GLY A C 1
ATOM 1275 O O . GLY A 1 159 ? 2.603 6.132 -7.159 1.00 60.50 159 GLY A O 1
ATOM 1276 N N . VAL A 1 160 ? 0.643 7.086 -6.610 1.00 69.19 160 VAL A N 1
ATOM 1277 C CA . VAL A 1 160 ? -0.072 5.893 -6.190 1.00 69.19 160 VAL A CA 1
ATOM 1278 C C . VAL A 1 160 ? -1.130 5.556 -7.220 1.00 69.19 160 VAL A C 1
ATOM 1280 O O . VAL A 1 160 ? -2.081 6.313 -7.430 1.00 69.19 160 VAL A O 1
ATOM 1283 N N . ILE A 1 161 ? -0.985 4.388 -7.833 1.00 72.88 161 ILE A N 1
ATOM 1284 C CA . ILE A 1 161 ? -2.017 3.774 -8.665 1.00 72.88 161 ILE A CA 1
ATOM 1285 C C . ILE A 1 161 ? -2.812 2.846 -7.753 1.00 72.88 161 ILE A C 1
ATOM 1287 O O . ILE A 1 161 ? -2.313 1.799 -7.347 1.00 72.88 161 ILE A O 1
ATOM 1291 N N . ARG A 1 162 ? -4.038 3.231 -7.400 1.00 73.12 162 ARG A N 1
ATOM 1292 C CA . ARG A 1 162 ? -4.898 2.446 -6.506 1.00 73.12 162 ARG A CA 1
ATOM 1293 C C . ARG A 1 162 ? -6.102 1.909 -7.246 1.00 73.12 162 ARG A C 1
ATOM 1295 O O . ARG A 1 162 ? -6.791 2.714 -7.851 1.00 73.12 162 ARG A O 1
ATOM 1302 N N . GLY A 1 163 ? -6.398 0.612 -7.154 1.00 73.00 163 GLY A N 1
ATOM 1303 C CA . GLY A 1 163 ? -7.499 -0.039 -7.875 1.00 73.00 163 GLY A CA 1
ATOM 1304 C C . GLY A 1 163 ? -8.066 -1.263 -7.171 1.00 73.00 163 GLY A C 1
ATOM 1305 O O . GLY A 1 163 ? -7.473 -1.782 -6.231 1.00 73.00 163 GLY A O 1
ATOM 1306 N N . VAL A 1 164 ? -9.228 -1.720 -7.640 1.00 77.31 164 VAL A N 1
ATOM 1307 C CA . VAL A 1 164 ? -9.884 -2.938 -7.147 1.00 77.31 164 VAL A CA 1
ATOM 1308 C C . VAL A 1 164 ? -9.642 -4.071 -8.137 1.00 77.31 164 VAL A C 1
ATOM 1310 O O . VAL A 1 164 ? -9.938 -3.929 -9.324 1.00 77.31 164 VAL A O 1
ATOM 1313 N N . VAL A 1 165 ? -9.124 -5.189 -7.639 1.00 80.50 165 VAL A N 1
ATOM 1314 C CA . VAL A 1 165 ? -8.861 -6.410 -8.402 1.00 80.50 165 VAL A CA 1
ATOM 1315 C C . VAL A 1 165 ? -10.181 -7.052 -8.815 1.00 80.50 165 VAL A C 1
ATOM 1317 O O . VAL A 1 165 ? -11.095 -7.208 -8.000 1.00 80.50 165 VAL A O 1
ATOM 1320 N N . ARG A 1 166 ? -10.287 -7.424 -10.091 1.00 76.19 166 ARG A N 1
ATOM 1321 C CA . ARG A 1 166 ? -11.522 -7.958 -10.684 1.00 76.19 166 ARG A CA 1
ATOM 1322 C C . ARG A 1 166 ? -11.483 -9.431 -11.003 1.00 76.19 166 ARG A C 1
ATOM 1324 O O . ARG A 1 166 ? -12.538 -10.054 -11.031 1.00 76.19 166 ARG A O 1
ATOM 1331 N N . GLU A 1 167 ? -10.291 -9.957 -11.227 1.00 82.69 167 GLU A N 1
ATOM 1332 C CA . GLU A 1 167 ? -10.078 -11.341 -11.610 1.00 82.69 167 GLU A CA 1
ATOM 1333 C C . GLU A 1 167 ? -9.010 -11.944 -10.710 1.00 82.69 167 GLU A C 1
ATOM 1335 O O . GLU A 1 167 ? -8.052 -11.271 -10.331 1.00 82.69 167 GLU A O 1
ATOM 1340 N N . ASP A 1 168 ? -9.188 -13.209 -10.345 1.00 85.75 168 ASP A N 1
ATOM 1341 C CA . ASP A 1 168 ? -8.162 -13.955 -9.629 1.00 85.75 168 ASP A CA 1
ATOM 1342 C C . ASP A 1 168 ? -7.023 -14.279 -10.597 1.00 85.75 168 ASP A C 1
ATOM 1344 O O . ASP A 1 168 ? -7.255 -14.775 -11.703 1.00 85.75 168 ASP A O 1
ATOM 1348 N N . GLY A 1 169 ? -5.781 -14.056 -10.177 1.00 88.88 169 GLY A N 1
ATOM 1349 C CA . GLY A 1 169 ? -4.627 -14.504 -10.947 1.00 88.88 169 GLY A CA 1
ATOM 1350 C C . GLY A 1 169 ? -3.378 -13.660 -10.765 1.00 88.88 169 GLY A C 1
ATOM 1351 O O . GLY A 1 169 ? -3.244 -12.873 -9.826 1.00 88.88 169 GLY A O 1
ATOM 1352 N N . THR A 1 170 ? -2.431 -13.860 -11.680 1.00 89.56 170 THR A N 1
ATOM 1353 C CA . THR A 1 170 ? -1.158 -13.143 -11.680 1.00 89.56 170 THR A CA 1
ATOM 1354 C C . THR A 1 170 ? -1.299 -11.825 -12.424 1.00 89.56 170 THR A C 1
ATOM 1356 O O . THR A 1 170 ? -1.476 -11.798 -13.641 1.00 89.56 170 THR A O 1
ATOM 1359 N N . TYR A 1 171 ? -1.156 -10.731 -11.690 1.00 87.31 171 TYR A N 1
ATOM 1360 C CA . TYR A 1 171 ? -1.014 -9.399 -12.252 1.00 87.31 171 TYR A CA 1
ATOM 1361 C C . TYR A 1 171 ? 0.464 -9.118 -12.488 1.00 87.31 171 TYR A C 1
ATOM 1363 O O . TYR A 1 171 ? 1.319 -9.430 -11.650 1.00 87.31 171 TYR A O 1
ATOM 1371 N N . ARG A 1 172 ? 0.766 -8.537 -13.646 1.00 88.19 172 ARG A N 1
ATOM 1372 C CA . ARG A 1 172 ? 2.120 -8.137 -14.019 1.00 88.19 172 ARG A CA 1
ATOM 1373 C C . ARG A 1 172 ? 2.182 -6.633 -14.196 1.00 88.19 172 ARG A C 1
ATOM 1375 O O . ARG A 1 172 ? 1.282 -6.029 -14.771 1.00 88.19 172 ARG A O 1
ATOM 1382 N N . PHE A 1 173 ? 3.265 -6.046 -13.725 1.00 86.81 173 PHE A N 1
ATOM 1383 C CA . PHE A 1 173 ? 3.590 -4.642 -13.906 1.00 86.81 173 PHE A CA 1
ATOM 1384 C C . PHE A 1 173 ? 4.912 -4.572 -14.633 1.00 86.81 173 PHE A C 1
ATOM 1386 O O . PHE A 1 173 ? 5.827 -5.306 -14.272 1.00 86.81 173 PHE A O 1
ATOM 1393 N N . TYR A 1 174 ? 5.051 -3.705 -15.623 1.00 86.88 174 TYR A N 1
ATOM 1394 C CA . TYR A 1 174 ? 6.370 -3.461 -16.178 1.00 86.88 174 TYR A CA 1
ATOM 1395 C C . TYR A 1 174 ? 6.650 -1.987 -16.381 1.00 86.88 174 TYR A C 1
ATOM 1397 O O . TYR A 1 174 ? 5.756 -1.166 -16.607 1.00 86.88 174 TYR A O 1
ATOM 1405 N N . VAL A 1 175 ? 7.935 -1.680 -16.276 1.00 86.44 175 VAL A N 1
ATOM 1406 C CA . VAL A 1 175 ? 8.493 -0.361 -16.504 1.00 86.44 175 VAL A CA 1
ATOM 1407 C C . VAL A 1 175 ? 9.590 -0.488 -17.536 1.00 86.44 175 VAL A C 1
ATOM 1409 O O . VAL A 1 175 ? 10.546 -1.239 -17.346 1.00 86.44 175 VAL A O 1
ATOM 1412 N N . ARG A 1 176 ? 9.473 0.295 -18.605 1.00 84.25 176 ARG A N 1
ATOM 1413 C CA . ARG A 1 176 ? 10.513 0.362 -19.625 1.00 84.25 176 ARG A CA 1
ATOM 1414 C C . ARG A 1 176 ? 11.716 1.146 -19.125 1.00 84.25 176 ARG A C 1
ATOM 1416 O O . ARG A 1 176 ? 11.559 2.238 -18.580 1.00 84.25 176 ARG A O 1
ATOM 1423 N N . LYS A 1 177 ? 12.914 0.623 -19.372 1.00 81.69 177 LYS A N 1
ATOM 1424 C CA . LYS A 1 177 ? 14.181 1.309 -19.115 1.00 81.69 177 LYS A CA 1
ATOM 1425 C C . LYS A 1 177 ? 14.284 2.530 -20.026 1.00 81.69 177 LYS A C 1
ATOM 1427 O O . LYS A 1 177 ? 14.183 2.420 -21.249 1.00 81.69 177 LYS A O 1
ATOM 1432 N N . TRP A 1 178 ? 14.506 3.700 -19.436 1.00 76.00 178 TRP A N 1
ATOM 1433 C CA . TRP A 1 178 ? 14.702 4.958 -20.156 1.00 76.00 178 TRP A CA 1
ATOM 1434 C C . TRP A 1 178 ? 16.070 5.557 -19.860 1.00 76.00 178 TRP A C 1
ATOM 1436 O O . TRP A 1 178 ? 16.615 5.376 -18.776 1.00 76.00 178 TRP A O 1
ATOM 1446 N N . TYR A 1 179 ? 16.626 6.294 -20.826 1.00 72.56 179 TYR A N 1
ATOM 1447 C CA . TYR A 1 179 ? 17.993 6.827 -20.753 1.00 72.56 179 TYR A CA 1
ATOM 1448 C C . TYR A 1 179 ? 18.253 7.675 -19.499 1.00 72.56 179 TYR A C 1
ATOM 1450 O O . TYR A 1 179 ? 19.351 7.627 -18.958 1.00 72.56 179 TYR A O 1
ATOM 1458 N N . TRP A 1 180 ? 17.248 8.410 -19.016 1.00 70.06 180 TRP A N 1
A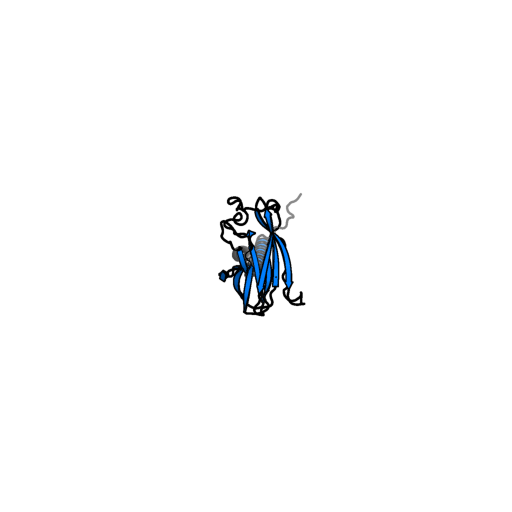TOM 1459 C CA . TRP A 1 180 ? 17.353 9.256 -17.826 1.00 70.06 180 TRP A CA 1
ATOM 1460 C C . TRP A 1 180 ? 17.449 8.454 -16.516 1.00 70.06 180 TR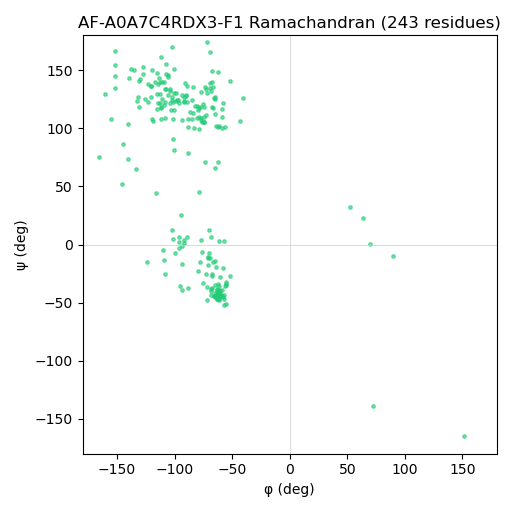P A C 1
ATOM 1462 O O . TRP A 1 180 ? 17.780 9.012 -15.483 1.00 70.06 180 TRP A O 1
ATOM 1472 N N . MET A 1 181 ? 17.213 7.139 -16.551 1.00 74.12 181 MET A N 1
ATOM 1473 C CA . MET A 1 181 ? 17.403 6.223 -15.415 1.00 74.12 181 MET A CA 1
ATOM 1474 C C . MET A 1 181 ? 18.804 5.595 -15.389 1.00 74.12 181 MET A C 1
ATOM 1476 O O . MET A 1 181 ? 19.082 4.717 -14.568 1.00 74.12 181 MET A O 1
ATOM 1480 N N . LYS A 1 182 ? 19.668 5.960 -16.344 1.00 70.31 182 LYS A N 1
ATOM 1481 C CA . LYS A 1 182 ? 21.008 5.396 -16.499 1.00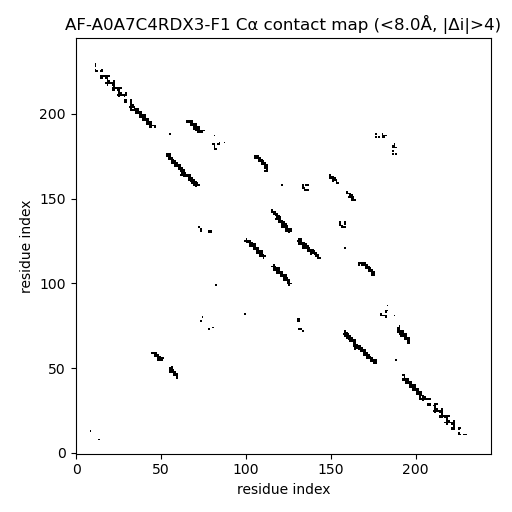 70.31 182 LYS A CA 1
ATOM 1482 C C . LYS A 1 182 ? 22.029 6.236 -15.735 1.00 70.31 182 LYS A C 1
ATOM 1484 O O . LYS A 1 182 ? 22.206 7.415 -16.022 1.00 70.31 182 LYS A O 1
ATOM 1489 N N . VAL A 1 183 ? 22.763 5.599 -14.828 1.00 65.50 183 VAL A N 1
ATOM 1490 C CA . VAL A 1 183 ? 23.753 6.235 -13.951 1.00 65.50 183 VAL A CA 1
ATOM 1491 C C . VAL A 1 183 ? 25.036 5.419 -13.994 1.00 65.50 183 VAL A C 1
ATOM 1493 O O . VAL A 1 183 ? 25.011 4.197 -13.860 1.00 65.50 183 VAL A O 1
ATOM 1496 N N . GLY A 1 184 ? 26.164 6.070 -14.278 1.00 64.56 184 GLY A N 1
ATOM 1497 C CA . GLY A 1 184 ? 27.459 5.393 -14.425 1.00 64.56 184 GLY A CA 1
ATOM 1498 C C . GLY A 1 184 ? 27.456 4.217 -15.417 1.00 64.56 184 GLY A C 1
ATOM 1499 O O . GLY A 1 184 ? 28.139 3.224 -15.193 1.00 64.56 184 GLY A O 1
ATOM 1500 N N . GLY A 1 185 ? 26.644 4.272 -16.480 1.00 68.50 185 GLY A N 1
ATOM 1501 C CA . GLY A 1 185 ? 26.528 3.171 -17.446 1.00 68.50 185 GLY A CA 1
ATOM 1502 C C . GLY A 1 185 ? 25.450 2.125 -17.126 1.00 68.50 185 GLY A C 1
ATOM 1503 O O . GLY A 1 185 ? 25.123 1.331 -18.007 1.00 68.50 185 GLY A O 1
ATOM 1504 N N . THR A 1 186 ? 24.858 2.164 -15.932 1.00 72.00 186 THR A N 1
ATOM 1505 C CA . THR A 1 186 ? 23.937 1.141 -15.410 1.00 72.00 186 THR A CA 1
ATOM 1506 C C . THR A 1 186 ? 22.529 1.710 -15.245 1.00 72.00 186 THR A C 1
ATOM 1508 O O . THR A 1 186 ? 22.373 2.844 -14.806 1.00 72.00 186 THR A O 1
ATOM 1511 N N . PHE A 1 187 ? 21.490 0.958 -15.612 1.00 74.44 187 PHE A N 1
ATOM 1512 C CA . PHE A 1 187 ? 20.100 1.377 -15.393 1.00 74.44 187 PHE A CA 1
ATOM 1513 C C . PHE A 1 187 ? 19.646 1.017 -13.979 1.00 74.44 187 PHE A C 1
ATOM 1515 O O . PHE A 1 187 ? 19.867 -0.108 -13.537 1.00 74.44 187 PHE A O 1
ATOM 1522 N N . TYR A 1 188 ? 18.967 1.944 -13.305 1.00 72.12 188 TYR A N 1
ATOM 1523 C CA . TYR A 1 188 ? 18.421 1.726 -11.964 1.00 72.12 188 TYR A CA 1
ATOM 1524 C C . TYR A 1 188 ? 16.887 1.677 -12.006 1.00 72.12 188 TYR A C 1
ATOM 1526 O O . TYR A 1 188 ? 16.287 2.627 -12.516 1.00 72.12 188 TYR A O 1
ATOM 1534 N N . PRO A 1 189 ? 16.247 0.608 -11.491 1.00 71.56 189 PRO A N 1
ATOM 1535 C CA . PRO A 1 189 ? 14.793 0.490 -11.500 1.00 71.56 189 PRO A CA 1
ATOM 1536 C C . PRO A 1 189 ? 14.132 1.528 -10.588 1.00 71.56 189 PRO A C 1
ATOM 1538 O O . PRO A 1 189 ? 14.713 1.888 -9.559 1.00 71.56 189 PRO A O 1
ATOM 1541 N N . PRO A 1 190 ? 12.906 1.981 -10.911 1.00 72.25 190 PRO A N 1
ATOM 1542 C CA . PRO A 1 190 ? 12.072 2.678 -9.945 1.00 72.25 190 PRO A CA 1
ATOM 1543 C C . PRO A 1 190 ? 11.717 1.789 -8.766 1.00 72.25 190 PRO A C 1
ATOM 1545 O O . PRO A 1 190 ? 11.548 0.574 -8.899 1.00 72.25 190 PRO A O 1
ATOM 1548 N N . GLU A 1 191 ? 11.565 2.420 -7.607 1.00 73.19 191 GLU A N 1
ATOM 1549 C CA . GLU A 1 191 ? 11.061 1.735 -6.435 1.00 73.19 191 GLU A CA 1
ATOM 1550 C C . GLU A 1 191 ? 9.549 1.576 -6.598 1.00 73.19 191 GLU A C 1
ATOM 1552 O O . GLU A 1 191 ? 8.783 2.536 -6.508 1.00 73.19 191 GLU A O 1
ATOM 1557 N N . LEU A 1 192 ? 9.124 0.353 -6.910 1.00 74.06 192 LEU A N 1
ATOM 1558 C CA . LEU A 1 192 ? 7.717 -0.018 -6.957 1.00 74.06 192 LEU A CA 1
ATOM 1559 C C . LEU A 1 192 ? 7.371 -0.761 -5.676 1.00 74.06 192 LEU A C 1
ATOM 1561 O O . LEU A 1 192 ? 7.871 -1.860 -5.437 1.00 74.06 192 LEU A O 1
ATOM 1565 N N . LYS A 1 193 ? 6.491 -0.174 -4.866 1.00 77.62 193 LYS A N 1
ATOM 1566 C CA . LYS A 1 193 ? 5.922 -0.827 -3.687 1.00 77.62 193 LYS A CA 1
ATOM 1567 C C . LYS A 1 193 ? 4.470 -1.152 -3.968 1.00 77.62 193 LYS A C 1
ATOM 1569 O O . LYS A 1 193 ? 3.671 -0.273 -4.274 1.00 77.62 193 LYS A O 1
ATOM 1574 N N . LEU A 1 194 ? 4.120 -2.426 -3.853 1.00 78.44 194 LEU A N 1
ATOM 1575 C CA . LEU A 1 194 ? 2.741 -2.864 -3.975 1.00 78.44 194 LEU A CA 1
ATOM 1576 C C . LEU A 1 194 ? 2.173 -3.122 -2.589 1.00 78.44 194 LEU A C 1
ATOM 1578 O O . LEU A 1 194 ? 2.685 -3.949 -1.837 1.00 78.44 194 LEU A O 1
ATOM 1582 N N . PHE A 1 195 ? 1.072 -2.457 -2.284 1.00 79.94 195 PHE A N 1
ATOM 1583 C CA . PHE A 1 195 ? 0.332 -2.642 -1.054 1.00 79.94 195 PHE A CA 1
ATOM 1584 C C . PHE A 1 195 ? -1.025 -3.259 -1.336 1.00 79.94 195 PHE A C 1
ATOM 1586 O O . PHE A 1 195 ? -1.728 -2.877 -2.270 1.00 79.94 195 PHE A O 1
ATOM 1593 N N . LYS A 1 196 ? -1.411 -4.181 -0.466 1.00 79.94 196 LYS A N 1
ATOM 1594 C CA . LYS A 1 196 ? -2.765 -4.694 -0.341 1.00 79.94 196 LYS A CA 1
ATOM 1595 C C . LYS A 1 196 ? -3.462 -3.991 0.807 1.00 79.94 196 LYS A C 1
ATOM 1597 O O . LYS A 1 196 ? -2.934 -3.956 1.920 1.00 79.94 196 LYS A O 1
ATOM 1602 N N . GLU A 1 197 ? -4.664 -3.483 0.575 1.00 74.50 197 GLU A N 1
ATOM 1603 C CA . GLU A 1 197 ? -5.490 -2.994 1.673 1.00 74.50 197 GLU A CA 1
ATOM 1604 C C . GLU A 1 197 ? -6.196 -4.148 2.372 1.00 74.50 197 GLU A C 1
ATOM 1606 O O . GLU A 1 197 ? -7.016 -4.868 1.800 1.00 74.50 197 GLU A O 1
ATOM 1611 N N . LEU A 1 198 ? -5.894 -4.296 3.653 1.00 73.69 198 LEU A N 1
ATOM 1612 C CA . LEU A 1 198 ? -6.563 -5.206 4.557 1.00 73.69 198 LEU A CA 1
ATOM 1613 C C . LEU A 1 198 ? -7.601 -4.427 5.357 1.00 73.69 198 LEU A C 1
ATOM 1615 O O . LEU A 1 198 ? -7.295 -3.450 6.044 1.00 73.69 198 LEU A O 1
ATOM 1619 N N . ILE A 1 199 ? -8.845 -4.887 5.292 1.00 73.12 199 ILE A N 1
ATOM 1620 C CA . ILE A 1 199 ? -9.894 -4.416 6.190 1.00 73.12 199 ILE A CA 1
ATOM 1621 C C . ILE A 1 199 ? -9.698 -5.130 7.527 1.00 73.12 199 ILE A C 1
ATOM 1623 O O . ILE A 1 199 ? -9.947 -6.329 7.636 1.00 73.12 199 ILE A O 1
ATOM 1627 N N . VAL A 1 200 ? -9.275 -4.389 8.548 1.00 76.50 200 VAL A N 1
ATOM 1628 C CA . VAL A 1 200 ? -9.064 -4.915 9.899 1.00 76.50 200 VAL A CA 1
ATOM 1629 C C . VAL A 1 200 ? -10.046 -4.252 10.854 1.00 76.50 200 VAL A C 1
ATOM 1631 O O . VAL A 1 200 ? -10.179 -3.029 10.903 1.00 76.50 200 VAL A O 1
ATOM 1634 N N . TYR A 1 201 ? -10.746 -5.063 11.641 1.00 76.69 201 TYR A N 1
ATOM 1635 C CA . TYR A 1 201 ? -11.586 -4.567 12.725 1.00 76.69 201 TYR A CA 1
ATOM 1636 C C . TYR A 1 201 ? -10.714 -4.342 13.954 1.00 76.69 201 TYR A C 1
ATOM 1638 O O . TYR A 1 201 ? -10.182 -5.288 14.532 1.00 76.69 201 TYR A O 1
ATOM 1646 N N . VAL A 1 202 ? -10.554 -3.080 14.344 1.00 79.38 202 VAL A N 1
ATOM 1647 C CA . VAL A 1 202 ? -9.763 -2.698 15.517 1.00 79.38 202 VAL A CA 1
ATOM 1648 C C . VAL A 1 202 ? -10.716 -2.289 16.633 1.00 79.38 202 VAL A C 1
ATOM 1650 O O . VAL A 1 202 ? -11.745 -1.667 16.378 1.00 79.38 202 VAL A O 1
ATOM 1653 N N . ASN A 1 203 ? -10.366 -2.612 17.877 1.00 80.69 203 ASN A N 1
ATOM 1654 C CA . ASN A 1 203 ? -11.070 -2.143 19.070 1.00 80.69 203 ASN A CA 1
ATOM 1655 C C . ASN A 1 203 ? -10.275 -0.981 19.689 1.00 80.69 203 ASN A C 1
ATOM 1657 O O . ASN A 1 203 ? -9.507 -1.210 20.626 1.00 80.69 203 ASN A O 1
ATOM 1661 N N . PRO A 1 204 ? -10.406 0.262 19.181 1.00 75.94 204 PRO A N 1
ATOM 1662 C CA . PRO A 1 204 ? -9.568 1.386 19.616 1.00 75.94 204 PRO A CA 1
ATOM 1663 C C . PRO A 1 204 ? -9.780 1.754 21.090 1.00 75.94 204 PRO A C 1
ATOM 1665 O O . PRO A 1 204 ? -8.937 2.396 21.709 1.00 75.94 204 PRO A O 1
ATOM 1668 N N . TYR A 1 205 ? -10.907 1.334 21.662 1.00 81.38 205 TYR A N 1
ATOM 1669 C CA . TYR A 1 205 ? -11.321 1.659 23.020 1.00 81.38 205 TYR A CA 1
ATOM 1670 C C . TYR A 1 205 ? -11.096 0.516 24.016 1.00 81.38 205 TYR A C 1
ATOM 1672 O O . TYR A 1 205 ? -11.584 0.593 25.142 1.00 81.38 205 TYR A O 1
ATOM 1680 N N . SER A 1 206 ? -10.339 -0.523 23.650 1.00 80.00 206 SER A N 1
ATOM 1681 C CA . SER A 1 206 ? -10.012 -1.645 24.545 1.00 80.00 206 SER A CA 1
ATOM 1682 C C . SER A 1 206 ? -9.365 -1.178 25.859 1.00 80.00 206 SER A C 1
ATOM 1684 O O . SER A 1 206 ? -9.681 -1.695 26.929 1.00 80.00 206 SER A O 1
ATOM 1686 N N . ASN A 1 207 ? -8.555 -0.118 25.805 1.00 83.69 207 ASN A N 1
ATOM 1687 C CA . ASN A 1 207 ? -7.901 0.488 26.970 1.00 83.69 207 ASN A CA 1
ATOM 1688 C C . ASN A 1 207 ? -8.878 1.161 27.957 1.00 83.69 207 ASN A C 1
ATOM 1690 O O . ASN A 1 207 ? -8.509 1.432 29.097 1.00 83.69 207 ASN A O 1
ATOM 1694 N N . ILE A 1 208 ? -10.129 1.416 27.555 1.00 87.88 208 ILE A N 1
ATOM 1695 C CA . ILE A 1 208 ? -11.174 1.993 28.420 1.00 87.88 208 ILE A CA 1
ATOM 1696 C C . ILE A 1 208 ? -11.797 0.923 29.332 1.00 87.88 208 ILE A C 1
ATOM 1698 O O . ILE A 1 208 ? -12.308 1.242 30.406 1.00 87.88 208 ILE A O 1
ATOM 1702 N N . LEU A 1 209 ? -11.719 -0.354 28.952 1.00 89.38 209 LEU A N 1
ATOM 1703 C CA . LEU A 1 209 ? -12.285 -1.472 29.707 1.00 89.38 209 LEU A CA 1
ATOM 1704 C C . LEU A 1 209 ? -11.797 -1.541 31.172 1.00 89.38 209 LEU A C 1
ATOM 1706 O O . LEU A 1 209 ? -12.653 -1.566 32.063 1.00 89.38 209 LEU A O 1
ATOM 1710 N N . PRO A 1 210 ? -10.482 -1.498 31.482 1.00 90.50 210 PRO A N 1
ATOM 1711 C CA . PRO A 1 210 ? -10.019 -1.489 32.873 1.00 90.50 210 PRO A CA 1
ATOM 1712 C C . PRO A 1 210 ? -10.500 -0.256 33.655 1.00 90.50 210 PRO A C 1
ATOM 1714 O O . PRO A 1 210 ? -10.824 -0.372 34.838 1.00 90.50 210 PRO A O 1
ATOM 1717 N N . LEU A 1 211 ? -10.627 0.906 33.002 1.00 91.06 211 LEU A N 1
ATOM 1718 C CA . LEU A 1 211 ? -11.159 2.124 33.622 1.00 91.06 211 LEU A CA 1
ATOM 1719 C C . LEU A 1 211 ? -12.645 1.962 33.987 1.00 91.06 211 LEU A C 1
ATOM 1721 O O . LEU A 1 211 ? -13.058 2.305 35.096 1.00 91.06 211 LEU A O 1
ATOM 1725 N N . GLY A 1 212 ? -13.440 1.393 33.076 1.00 90.06 212 GLY A N 1
ATOM 1726 C CA . GLY A 1 212 ? -14.857 1.108 33.296 1.00 90.06 212 GLY A CA 1
ATOM 1727 C C . GLY A 1 212 ? -15.090 0.113 34.436 1.00 90.06 212 GLY A C 1
ATOM 1728 O O . GLY A 1 212 ? -15.939 0.358 35.296 1.00 90.06 212 GLY A O 1
ATOM 1729 N N . ILE A 1 213 ? -14.287 -0.957 34.506 1.00 92.44 213 ILE A N 1
ATOM 1730 C CA . ILE A 1 213 ? -14.306 -1.923 35.620 1.00 92.44 213 ILE A CA 1
ATOM 1731 C C . ILE A 1 213 ? -13.945 -1.232 36.941 1.00 92.44 213 ILE A C 1
ATOM 1733 O O . ILE A 1 213 ? -14.630 -1.428 37.948 1.00 92.44 213 ILE A O 1
ATOM 1737 N N . GLY A 1 214 ? -12.912 -0.383 36.938 1.00 93.69 214 GLY A N 1
ATOM 1738 C CA . GLY A 1 214 ? -12.497 0.386 38.111 1.00 93.69 214 GLY A CA 1
ATOM 1739 C C . GLY A 1 214 ? -13.626 1.264 38.656 1.00 93.69 214 GLY A C 1
ATOM 1740 O O . GLY A 1 214 ? -13.989 1.151 39.829 1.00 93.69 214 GLY A O 1
ATOM 1741 N N . ILE A 1 215 ? -14.246 2.074 37.796 1.00 92.88 215 ILE A N 1
ATOM 1742 C CA . ILE A 1 215 ? -15.357 2.968 38.162 1.00 92.88 215 ILE A CA 1
ATOM 1743 C C . ILE A 1 215 ? -16.564 2.173 38.684 1.00 92.88 215 ILE A C 1
ATOM 1745 O O . ILE A 1 215 ? -17.169 2.554 39.689 1.00 92.88 215 ILE A O 1
ATOM 1749 N N . LEU A 1 216 ? -16.882 1.039 38.054 1.00 93.50 216 LEU A N 1
ATOM 1750 C CA . LEU A 1 216 ? -17.977 0.173 38.484 1.00 93.50 216 LEU A CA 1
ATOM 1751 C C . LEU A 1 216 ? -17.715 -0.423 39.875 1.00 93.50 216 LEU A C 1
ATOM 1753 O O . LEU A 1 216 ? -18.593 -0.382 40.735 1.00 93.50 216 LEU A O 1
ATOM 1757 N N . SER A 1 217 ? -16.496 -0.907 40.134 1.00 93.44 217 SER A N 1
ATOM 1758 C CA . SER A 1 217 ? -16.117 -1.458 41.444 1.00 93.44 217 SER A CA 1
ATOM 1759 C C . SER A 1 217 ? -16.183 -0.412 42.568 1.00 93.44 217 SER A C 1
ATOM 1761 O O . SER A 1 217 ? -16.663 -0.704 43.671 1.00 93.44 217 SER A O 1
ATOM 1763 N N . LEU A 1 218 ? -15.790 0.835 42.278 1.00 92.69 218 LEU A N 1
ATOM 1764 C CA . LEU A 1 218 ? -15.924 1.965 43.198 1.00 92.69 218 LEU A CA 1
ATOM 1765 C C . LEU A 1 218 ? -17.396 2.290 43.464 1.00 92.69 218 LEU A C 1
ATOM 1767 O O . LEU A 1 218 ? -17.786 2.448 44.621 1.00 92.69 218 LEU A O 1
ATOM 1771 N N . GLY A 1 219 ? -18.233 2.325 42.424 1.00 91.56 219 GLY A N 1
ATOM 1772 C CA . GLY A 1 219 ? -19.674 2.551 42.556 1.00 91.56 219 GLY A CA 1
ATOM 1773 C C . GLY A 1 219 ? -20.365 1.506 43.433 1.00 91.56 219 GLY A C 1
ATOM 1774 O O . GLY A 1 219 ? -21.136 1.858 44.334 1.00 91.56 219 GLY A O 1
ATOM 1775 N N . VAL A 1 220 ? -20.026 0.226 43.244 1.00 91.50 220 VAL A N 1
ATOM 1776 C CA . VAL A 1 220 ? -20.517 -0.882 44.080 1.00 91.50 220 VAL A CA 1
ATOM 1777 C C . VAL A 1 220 ? -20.071 -0.703 45.533 1.00 91.50 220 VAL A C 1
ATOM 1779 O O . VAL A 1 220 ? -20.899 -0.770 46.443 1.00 91.50 220 VAL A O 1
ATOM 1782 N N . SER A 1 221 ? -18.792 -0.397 45.762 1.00 91.75 221 SER A N 1
ATOM 1783 C CA . SER A 1 221 ? -18.228 -0.210 47.106 1.00 91.75 221 SER A CA 1
ATOM 1784 C C . SER A 1 221 ? -18.889 0.950 47.863 1.00 91.75 221 SER A C 1
ATOM 1786 O O . SER A 1 221 ? -19.287 0.799 49.021 1.00 91.75 221 SER A O 1
ATOM 1788 N N . VAL A 1 222 ? -19.081 2.095 47.199 1.00 89.25 222 VAL A N 1
ATOM 1789 C CA . VAL A 1 222 ? -19.746 3.281 47.768 1.00 89.25 222 VAL A CA 1
ATOM 1790 C C . VAL A 1 222 ? -21.222 2.998 48.074 1.00 89.25 222 VAL A C 1
ATOM 1792 O O . VAL A 1 222 ? -21.716 3.363 49.147 1.00 89.25 222 VAL A O 1
ATOM 1795 N N . SER A 1 223 ? -21.917 2.293 47.176 1.00 87.50 223 SER A N 1
ATOM 1796 C CA . SER A 1 223 ? -23.322 1.905 47.363 1.00 87.50 223 SER A CA 1
ATOM 1797 C C . SER A 1 223 ? -23.503 0.977 48.568 1.00 87.50 223 SER A C 1
ATOM 1799 O O . SER A 1 223 ? -24.371 1.217 49.414 1.00 87.50 223 SER A O 1
ATOM 1801 N N . LEU A 1 224 ? -22.652 -0.050 48.688 1.00 86.06 224 LEU A N 1
ATOM 1802 C CA . LEU A 1 224 ? -22.657 -0.985 49.814 1.00 86.06 224 LEU A CA 1
ATOM 1803 C C . LEU A 1 224 ? -22.375 -0.265 51.135 1.00 86.06 224 LEU A C 1
ATOM 1805 O O . LEU A 1 224 ? -23.104 -0.457 52.109 1.00 86.06 224 LEU A O 1
ATOM 1809 N N . PHE A 1 225 ? -21.380 0.624 51.172 1.00 84.44 225 PHE A N 1
ATOM 1810 C CA . PHE A 1 225 ? -21.062 1.397 52.373 1.00 84.44 225 PHE A CA 1
ATOM 1811 C C . PHE A 1 225 ? -22.239 2.274 52.835 1.00 84.44 225 PHE A C 1
ATOM 1813 O O . PHE A 1 225 ? -22.579 2.297 54.024 1.00 84.44 225 PHE A O 1
ATOM 1820 N N . GLY A 1 226 ? -22.924 2.943 51.898 1.00 78.50 226 GLY A N 1
ATOM 1821 C CA . GLY A 1 226 ? -24.142 3.708 52.183 1.00 78.50 226 GLY A CA 1
ATOM 1822 C C . GLY A 1 226 ? -25.284 2.846 52.741 1.00 78.50 226 GLY A C 1
ATOM 1823 O O . GLY A 1 226 ? -26.016 3.283 53.638 1.00 78.50 226 GLY A O 1
ATOM 1824 N N . PHE A 1 227 ? -25.408 1.602 52.269 1.00 78.00 227 PHE A N 1
ATOM 1825 C CA . PHE A 1 227 ? -26.406 0.642 52.742 1.00 78.00 227 PHE A CA 1
ATOM 1826 C C . PHE A 1 227 ? -26.090 0.120 54.156 1.00 78.00 227 PHE A C 1
ATOM 1828 O O . PHE A 1 227 ? -26.944 0.180 55.049 1.00 78.00 227 PHE A O 1
ATOM 1835 N N . PHE A 1 228 ? -24.848 -0.303 54.412 1.00 73.56 228 PHE A N 1
ATOM 1836 C CA . PHE A 1 228 ? -24.429 -0.837 55.713 1.00 73.56 228 PHE A CA 1
ATOM 1837 C C . PHE A 1 228 ? -24.494 0.207 56.839 1.00 73.56 228 PHE A C 1
ATOM 1839 O O . PHE A 1 228 ? -24.900 -0.114 57.960 1.00 73.56 228 PHE A O 1
ATOM 1846 N N . LYS A 1 229 ? -24.202 1.485 56.552 1.00 63.81 229 LYS A N 1
ATOM 1847 C CA . LYS A 1 229 ? -24.303 2.575 57.544 1.00 63.81 229 LYS A CA 1
ATOM 1848 C C . LYS A 1 229 ? -25.751 2.860 57.974 1.00 63.81 229 LYS A C 1
ATOM 1850 O O . LYS A 1 229 ? -25.985 3.332 59.088 1.00 63.81 229 LYS A O 1
ATOM 1855 N N . ARG A 1 230 ? -26.741 2.547 57.126 1.00 55.44 230 ARG A N 1
ATOM 1856 C CA . ARG A 1 230 ? -28.177 2.680 57.437 1.00 55.44 230 ARG A CA 1
ATOM 1857 C C . ARG A 1 230 ? -28.679 1.574 58.371 1.00 55.44 230 ARG A C 1
ATOM 1859 O O . ARG A 1 230 ? -29.541 1.848 59.205 1.00 55.44 230 ARG A O 1
ATOM 1866 N N . SER A 1 231 ? -28.122 0.366 58.265 1.00 52.72 231 SER A N 1
ATOM 1867 C CA . SER A 1 231 ? -28.522 -0.800 59.068 1.00 52.72 231 SER A CA 1
ATOM 1868 C C . SER A 1 231 ? -28.267 -0.604 60.574 1.00 52.72 231 SER A C 1
ATOM 1870 O O . SER A 1 231 ? -29.133 -0.892 61.397 1.00 52.72 231 SER A O 1
ATOM 1872 N N . ARG A 1 232 ? -27.148 0.028 60.961 1.00 52.53 232 ARG A N 1
ATOM 1873 C CA . ARG A 1 232 ? -26.796 0.239 62.383 1.00 52.53 232 ARG A CA 1
ATOM 1874 C C . ARG A 1 232 ? -27.684 1.233 63.154 1.00 52.53 232 ARG A C 1
ATOM 1876 O O . ARG A 1 232 ? -27.586 1.286 64.373 1.00 52.53 232 ARG A O 1
ATOM 1883 N N . ARG A 1 233 ? -28.553 2.022 62.502 1.00 50.38 233 ARG A N 1
ATOM 1884 C CA . ARG A 1 233 ? -29.382 3.056 63.173 1.00 50.38 233 ARG A CA 1
ATOM 1885 C C . ARG A 1 233 ? -30.809 2.619 63.552 1.00 50.38 233 ARG A C 1
ATOM 1887 O O . ARG A 1 233 ? -31.581 3.463 63.995 1.00 50.38 233 ARG A O 1
ATOM 1894 N N . ARG A 1 234 ? -31.196 1.344 63.401 1.00 47.84 234 ARG A N 1
ATOM 1895 C CA . ARG A 1 234 ? -32.585 0.881 63.642 1.00 47.84 234 ARG A CA 1
ATOM 1896 C C . ARG A 1 234 ? -32.766 -0.128 64.790 1.00 47.84 234 ARG A C 1
ATOM 1898 O O . ARG A 1 234 ? -33.546 -1.059 64.653 1.00 47.84 234 ARG A O 1
ATOM 1905 N N . TYR A 1 235 ? -32.138 0.099 65.944 1.00 45.50 235 TYR A N 1
ATOM 1906 C CA . TYR A 1 235 ? -32.480 -0.624 67.182 1.00 45.50 235 TYR A CA 1
ATOM 1907 C C . TYR A 1 235 ? -32.611 0.321 68.384 1.00 45.50 235 TYR A C 1
ATOM 1909 O O . TYR A 1 235 ? -31.832 0.251 69.322 1.00 45.50 235 TYR A O 1
ATOM 1917 N N . ILE A 1 236 ? -33.603 1.217 68.366 1.00 47.25 236 ILE A N 1
ATOM 1918 C CA . ILE A 1 236 ? -34.182 1.783 69.599 1.00 47.25 236 ILE A CA 1
ATOM 1919 C C . ILE A 1 236 ? -35.698 1.888 69.389 1.00 47.25 236 ILE A C 1
ATOM 1921 O O . ILE A 1 236 ? -36.246 2.965 69.170 1.00 47.25 236 ILE A O 1
ATOM 1925 N N . ILE A 1 237 ? -36.394 0.751 69.414 1.00 51.94 237 ILE A N 1
ATOM 1926 C CA . ILE A 1 237 ? -37.838 0.751 69.660 1.00 51.94 237 ILE A CA 1
ATOM 1927 C C . ILE A 1 237 ? -37.981 0.800 71.183 1.00 51.94 237 ILE A C 1
ATOM 1929 O O . ILE A 1 237 ? -37.783 -0.200 71.868 1.00 51.94 237 ILE A O 1
ATOM 1933 N N . LYS A 1 238 ? -38.248 1.995 71.728 1.00 45.72 238 LYS A N 1
ATOM 1934 C CA . LYS A 1 238 ? -38.631 2.171 73.135 1.00 45.72 238 LYS A CA 1
ATOM 1935 C C . LYS A 1 238 ? -39.934 1.403 73.371 1.00 45.72 238 LYS A C 1
ATOM 1937 O O . LYS A 1 238 ? -41.006 1.888 73.018 1.00 45.72 238 LYS A O 1
ATOM 1942 N N . GLY A 1 239 ? -39.839 0.228 73.988 1.00 46.47 239 GLY A N 1
ATOM 1943 C CA . GLY A 1 239 ? -40.984 -0.452 74.585 1.00 46.47 239 GLY A CA 1
ATOM 1944 C C . GLY A 1 239 ? -41.553 0.420 75.702 1.00 46.47 239 GLY A C 1
ATOM 1945 O O . GLY A 1 239 ? -40.985 0.507 76.790 1.00 46.47 239 GLY A O 1
ATOM 1946 N N . LYS A 1 240 ? -42.650 1.123 75.422 1.00 46.41 240 LYS A N 1
ATOM 1947 C CA . LYS A 1 240 ? -43.399 1.880 76.425 1.00 46.41 240 LYS A CA 1
ATOM 1948 C C . LYS A 1 240 ? -44.161 0.853 77.272 1.00 46.41 240 LYS A C 1
ATOM 1950 O O . LYS A 1 240 ? -45.112 0.253 76.789 1.00 46.41 240 LYS A O 1
ATOM 1955 N N . ARG A 1 241 ? -43.706 0.604 78.509 1.00 50.56 241 ARG A N 1
ATOM 1956 C CA . ARG A 1 241 ? -44.447 -0.189 79.508 1.00 50.56 241 ARG A CA 1
ATOM 1957 C C . ARG A 1 241 ? -45.795 0.483 79.764 1.00 50.56 241 ARG A C 1
ATOM 1959 O O . ARG A 1 241 ? -45.842 1.542 80.388 1.00 50.56 241 ARG A O 1
ATOM 1966 N N . THR A 1 242 ? -46.873 -0.141 79.317 1.00 45.22 242 THR A N 1
ATOM 1967 C CA . THR A 1 242 ? -48.228 0.172 79.770 1.00 45.22 242 THR A CA 1
ATOM 1968 C C . THR A 1 242 ? -48.395 -0.467 81.148 1.00 45.22 242 THR A C 1
ATOM 1970 O O . THR A 1 242 ? -48.455 -1.688 81.259 1.00 45.22 242 THR A O 1
ATOM 1973 N N . LYS A 1 243 ? -48.401 0.337 82.218 1.00 47.75 243 LYS A N 1
ATOM 1974 C CA . LYS A 1 243 ? -48.964 -0.104 83.500 1.00 47.75 243 LYS A CA 1
ATOM 1975 C C . LYS A 1 243 ? -50.479 -0.130 83.312 1.00 47.75 243 LYS A C 1
ATOM 1977 O O . LYS A 1 243 ? -51.066 0.931 83.120 1.00 47.75 243 LYS A O 1
ATOM 1982 N N . GLN A 1 244 ? -51.076 -1.316 83.315 1.00 46.94 244 GLN A N 1
ATOM 1983 C CA . GLN A 1 244 ? -52.499 -1.457 83.600 1.00 46.94 244 GLN A CA 1
ATOM 1984 C C . GLN A 1 244 ? -52.657 -1.526 85.119 1.00 46.94 244 GLN A C 1
ATOM 1986 O O . GLN A 1 244 ? -51.954 -2.284 85.788 1.00 46.94 244 GLN A O 1
ATOM 1991 N N . THR A 1 245 ? -53.483 -0.609 85.607 1.00 53.59 245 THR A N 1
ATOM 1992 C CA . THR A 1 245 ? -54.084 -0.541 86.941 1.00 53.59 245 THR A CA 1
ATOM 1993 C C . THR A 1 245 ? -54.959 -1.744 87.223 1.00 53.59 245 THR A C 1
ATOM 1995 O O . THR A 1 245 ? -55.644 -2.166 86.263 1.00 53.59 245 THR A O 1
#

Nearest PDB structures (foldseek):
  8tzs-assembly1_A  TM=2.270E-01  e=4.888E-04  Homo sapiens
  8wm1-assembly1_B  TM=4.154E-01  e=2.459E+00  Acinetobacter pittii PHEA-2
  4qdc-assembly1_A  TM=1.897E-01  e=3.172E-01  Rhodococcus rhodochrous
  5oac-assembly1_A  TM=1.613E-01  e=1.545E-01  Bacteriophage sp.
  6imm-assembly1_P-60  TM=2.306E-01  e=6.299E+00  Sindbis virus

Radius of gyration: 35.88 Å; Cα contacts (8 Å, |Δi|>4): 410; chains: 1; bounding box: 85×50×116 Å